Protein AF-A0A836BX72-F1 (afdb_monomer_lite)

Secondary structure (DSSP, 8-state):
-----------------------------------S--TT--SHHHHHHHHHHHHHHHHHHHSPPTT---HHHHHHHHHHHTTTEEEEEEEEEETTEEEESHHHHHHHHTTTT-TTTTTS-EEEEEEEEEEEEEETTEEEEEEEEEEEE-SSS-EEEEEEEEEEEEE-TTT--EEEEEEEEETHHHHHHHHHSSSS-S-HHHHHHHHHHHHHHIIIIIGGGT----SSHHHHHHHHHHS-SSBTTBTTSSSHHHHHHHHHHHTT-HHHHHHHHSTTGGGTSS---GGGGT-SSGGGTTT-PPPPPPPPP--

Radius of gyration: 25.53 Å; chains: 1; bounding box: 108×50×70 Å

Structure (mmCIF, N/CA/C/O backbone):
data_AF-A0A836BX72-F1
#
_entry.id   AF-A0A836BX72-F1
#
loop_
_atom_site.group_PDB
_atom_site.id
_atom_site.type_symbol
_atom_site.label_atom_id
_atom_site.label_alt_id
_atom_site.label_comp_id
_atom_site.label_asym_id
_atom_site.label_entity_id
_atom_site.label_seq_id
_atom_site.pdbx_PDB_ins_code
_atom_site.Cartn_x
_atom_site.Cartn_y
_atom_site.Cartn_z
_atom_site.occupancy
_atom_site.B_iso_or_equiv
_atom_site.auth_seq_id
_atom_site.auth_comp_id
_atom_site.auth_asym_id
_atom_site.auth_atom_id
_atom_site.pdbx_PDB_model_num
ATOM 1 N N . MET A 1 1 ? 83.143 -31.675 19.082 1.00 44.59 1 MET A N 1
ATOM 2 C CA . MET A 1 1 ? 81.943 -32.510 18.864 1.00 44.59 1 MET A CA 1
ATOM 3 C C . MET A 1 1 ? 80.727 -31.685 19.253 1.00 44.59 1 MET A C 1
ATOM 5 O O . MET A 1 1 ? 80.611 -31.315 20.411 1.00 44.59 1 MET A O 1
ATOM 9 N N . ALA A 1 2 ? 79.908 -31.297 18.274 1.00 40.59 2 ALA A N 1
ATOM 10 C CA . ALA A 1 2 ? 78.629 -30.613 18.492 1.00 40.59 2 ALA A CA 1
ATOM 11 C C . ALA A 1 2 ? 77.562 -31.616 18.982 1.00 40.59 2 ALA A C 1
ATOM 13 O O . ALA A 1 2 ? 77.696 -32.806 18.683 1.00 40.59 2 ALA A O 1
ATOM 14 N N . PRO A 1 3 ? 76.495 -31.155 19.666 1.00 48.41 3 PRO A N 1
ATOM 15 C CA . PRO A 1 3 ? 75.267 -30.885 18.911 1.00 48.41 3 PRO A CA 1
ATOM 16 C C . PRO A 1 3 ? 74.410 -29.684 19.378 1.00 48.41 3 PRO A C 1
ATOM 18 O O . PRO A 1 3 ? 74.171 -29.461 20.556 1.00 48.41 3 PRO A O 1
ATOM 21 N N . ARG A 1 4 ? 73.899 -28.982 18.355 1.00 36.69 4 ARG A N 1
ATOM 22 C CA . ARG A 1 4 ? 72.538 -28.439 18.145 1.00 36.69 4 ARG A CA 1
ATOM 23 C C . ARG A 1 4 ? 71.862 -27.638 19.270 1.00 36.69 4 ARG A C 1
ATOM 25 O O . ARG A 1 4 ? 71.066 -28.160 20.040 1.00 36.69 4 ARG A O 1
ATOM 32 N N . ALA A 1 5 ? 72.034 -26.319 19.182 1.00 36.59 5 ALA A N 1
ATOM 33 C CA . ALA A 1 5 ? 71.010 -25.345 19.544 1.00 36.59 5 ALA A CA 1
ATOM 34 C C . ALA A 1 5 ? 69.928 -25.296 18.445 1.00 36.59 5 ALA A C 1
ATOM 36 O O . ALA A 1 5 ? 70.252 -25.177 17.262 1.00 36.59 5 ALA A O 1
ATOM 37 N N . SER A 1 6 ? 68.652 -25.377 18.826 1.00 45.53 6 SER A N 1
ATOM 38 C CA . S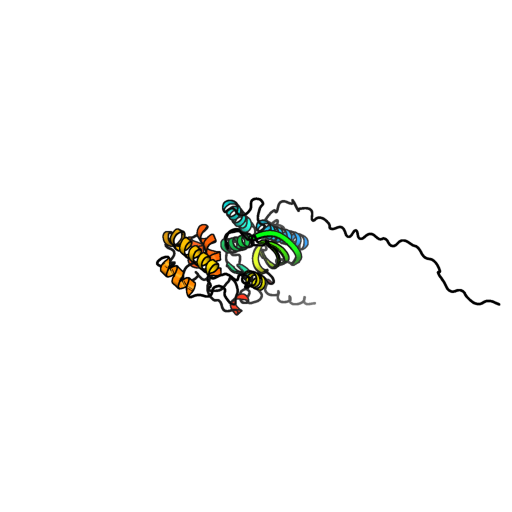ER A 1 6 ? 67.513 -25.056 17.962 1.00 45.53 6 SER A CA 1
ATOM 39 C C . SER A 1 6 ? 66.729 -23.906 18.584 1.00 45.53 6 SER A C 1
ATOM 41 O O . SER A 1 6 ? 65.888 -24.114 19.457 1.00 45.53 6 SER A O 1
ATOM 43 N N . SER A 1 7 ? 66.995 -22.685 18.139 1.00 41.66 7 SER A N 1
ATOM 44 C CA . SER A 1 7 ? 66.117 -21.551 18.405 1.00 41.66 7 SER A CA 1
ATOM 45 C C . SER A 1 7 ? 66.296 -20.471 17.340 1.00 41.66 7 SER A C 1
ATOM 47 O O . SER A 1 7 ? 67.402 -20.052 17.018 1.00 41.66 7 SER A O 1
ATOM 49 N N . ALA A 1 8 ? 65.148 -20.039 16.816 1.00 38.81 8 ALA A N 1
ATOM 50 C CA . ALA A 1 8 ? 64.907 -18.758 16.164 1.00 38.81 8 ALA A CA 1
ATOM 51 C C . ALA A 1 8 ? 65.664 -18.468 14.853 1.00 38.81 8 ALA A C 1
ATOM 53 O O . ALA A 1 8 ? 66.598 -17.670 14.801 1.00 38.81 8 ALA A O 1
ATOM 54 N N . CYS A 1 9 ? 65.148 -19.009 13.744 1.00 33.28 9 CYS A N 1
ATOM 55 C CA . CYS A 1 9 ? 65.355 -18.404 12.432 1.00 33.28 9 CYS A CA 1
ATOM 56 C C . CYS A 1 9 ? 64.208 -17.426 12.131 1.00 33.28 9 CYS A C 1
ATOM 58 O O . CYS A 1 9 ? 63.060 -17.818 11.945 1.00 33.28 9 CYS A O 1
ATOM 60 N N . TRP A 1 10 ? 64.568 -16.146 12.173 1.00 30.53 10 TRP A N 1
ATOM 61 C CA . TRP A 1 10 ? 64.107 -15.027 11.354 1.00 30.53 10 TRP A CA 1
ATOM 62 C C . TRP A 1 10 ? 62.871 -15.226 10.459 1.00 30.53 10 TRP A C 1
ATOM 64 O O . TRP A 1 10 ? 62.908 -16.001 9.506 1.00 30.53 10 TRP A O 1
ATOM 74 N N . ARG A 1 11 ? 61.873 -14.350 10.647 1.00 34.75 11 ARG A N 1
ATOM 75 C CA . ARG A 1 11 ? 61.355 -13.436 9.603 1.00 34.75 11 ARG A CA 1
ATOM 76 C C . ARG A 1 11 ? 60.339 -12.464 10.216 1.00 34.75 11 ARG A C 1
ATOM 78 O O . ARG A 1 11 ? 59.138 -12.700 10.224 1.00 34.75 11 ARG A O 1
ATOM 85 N N . LEU A 1 12 ? 60.861 -11.337 10.707 1.00 39.72 12 LEU A N 1
ATOM 86 C CA . LEU A 1 12 ? 60.147 -10.064 10.665 1.00 39.72 12 LEU A CA 1
ATOM 87 C C . LEU A 1 12 ? 59.974 -9.697 9.188 1.00 39.72 12 LEU A C 1
ATOM 89 O O . LEU A 1 12 ? 60.954 -9.349 8.539 1.00 39.72 12 LEU A O 1
ATOM 93 N N . PHE A 1 13 ? 58.757 -9.773 8.663 1.00 35.94 13 PHE A N 1
ATOM 94 C CA . PHE A 1 13 ? 58.349 -9.010 7.486 1.00 35.94 13 PHE A CA 1
ATOM 95 C C . PHE A 1 13 ? 56.842 -8.752 7.578 1.00 35.94 13 PHE A C 1
ATOM 97 O O . PHE A 1 13 ? 56.029 -9.645 7.376 1.00 35.94 13 PHE A O 1
ATOM 104 N N . LEU A 1 14 ? 56.520 -7.519 7.976 1.00 39.44 14 LEU A N 1
ATOM 105 C CA . LEU A 1 14 ? 55.386 -6.711 7.521 1.00 39.44 14 LEU A CA 1
ATOM 106 C C . LEU A 1 14 ? 54.197 -7.475 6.912 1.00 39.44 14 LEU A C 1
ATOM 108 O O . LEU A 1 14 ? 54.145 -7.710 5.709 1.00 39.44 14 LEU A O 1
ATOM 112 N N . LEU A 1 15 ? 53.177 -7.727 7.731 1.00 32.78 15 LEU A N 1
ATOM 113 C CA . LEU A 1 15 ? 51.800 -7.894 7.259 1.00 32.78 15 LEU A CA 1
ATOM 114 C C . LEU A 1 15 ? 50.834 -7.171 8.204 1.00 32.78 15 LEU A C 1
ATOM 116 O O . LEU A 1 15 ? 49.877 -7.722 8.728 1.00 32.78 15 LEU A O 1
ATOM 120 N N . ALA A 1 16 ? 51.100 -5.879 8.393 1.00 34.22 16 ALA A N 1
ATOM 121 C CA . ALA A 1 16 ? 50.062 -4.904 8.690 1.00 34.22 16 ALA A CA 1
ATOM 122 C C . ALA A 1 16 ? 49.493 -4.411 7.349 1.00 34.22 16 ALA A C 1
ATOM 124 O O . ALA A 1 16 ? 49.727 -3.278 6.938 1.00 34.22 16 ALA A O 1
ATOM 125 N N . VAL A 1 17 ? 48.782 -5.285 6.627 1.00 35.91 17 VAL A N 1
ATOM 126 C CA . VAL A 1 17 ? 47.852 -4.814 5.596 1.00 35.91 17 VAL A CA 1
ATOM 127 C C . VAL A 1 17 ? 46.603 -4.401 6.348 1.00 35.91 17 VAL A C 1
ATOM 129 O O . VAL A 1 17 ? 45.754 -5.206 6.723 1.00 35.91 17 VAL A O 1
ATOM 132 N N . VAL A 1 18 ? 46.603 -3.113 6.655 1.00 38.19 18 VAL A N 1
ATOM 133 C CA . VAL A 1 18 ? 45.496 -2.345 7.188 1.00 38.19 18 VAL A CA 1
ATOM 134 C C . VAL A 1 18 ? 44.209 -2.745 6.465 1.00 38.19 18 VAL A C 1
ATOM 136 O O . VAL A 1 18 ? 44.085 -2.607 5.248 1.00 38.19 18 VAL A O 1
ATOM 139 N N . LEU A 1 19 ? 43.253 -3.220 7.262 1.00 32.69 19 LEU A N 1
ATOM 140 C CA . LEU A 1 19 ? 41.823 -3.222 6.988 1.00 32.69 19 LEU A CA 1
ATOM 141 C C . LEU A 1 19 ? 41.380 -1.803 6.595 1.00 32.69 19 LEU A C 1
ATOM 143 O O . LEU A 1 19 ? 40.926 -1.020 7.420 1.00 32.69 19 LEU A O 1
ATOM 147 N N . LEU A 1 20 ? 41.525 -1.470 5.318 1.00 33.09 20 LEU A N 1
ATOM 148 C CA . LEU A 1 20 ? 40.819 -0.381 4.650 1.00 33.09 20 LEU A CA 1
ATOM 149 C C . LEU A 1 20 ? 39.898 -1.012 3.604 1.00 33.09 20 LEU A C 1
ATOM 151 O O . LEU A 1 20 ? 39.969 -0.726 2.412 1.00 33.09 20 LEU A O 1
ATOM 155 N N . ALA A 1 21 ? 39.008 -1.893 4.066 1.00 34.94 21 ALA A N 1
ATOM 156 C CA . ALA A 1 21 ? 37.744 -2.083 3.376 1.00 34.94 21 ALA A CA 1
ATOM 157 C C . ALA A 1 21 ? 36.967 -0.783 3.591 1.00 34.94 21 ALA A C 1
ATOM 159 O O . ALA A 1 21 ? 36.354 -0.568 4.636 1.00 34.94 21 ALA A O 1
ATOM 160 N N . GLY A 1 22 ? 37.110 0.134 2.635 1.00 32.31 22 GLY A N 1
ATOM 161 C CA . GLY A 1 22 ? 36.359 1.371 2.613 1.00 32.31 22 GLY A CA 1
ATOM 162 C C . GLY A 1 22 ? 34.879 1.042 2.736 1.00 32.31 22 GLY A C 1
ATOM 163 O O . GLY A 1 22 ? 34.291 0.448 1.834 1.00 32.31 22 GLY A O 1
ATOM 164 N N . ALA A 1 23 ? 34.273 1.463 3.843 1.00 34.94 23 ALA A N 1
ATOM 165 C CA . ALA A 1 23 ? 32.874 1.827 3.832 1.00 34.94 23 ALA A CA 1
ATOM 166 C C . ALA A 1 23 ? 32.760 2.939 2.786 1.00 34.94 23 ALA A C 1
ATOM 168 O O . ALA A 1 23 ? 33.042 4.106 3.061 1.00 34.94 23 ALA A O 1
ATOM 169 N N . ALA A 1 24 ? 32.457 2.559 1.545 1.00 34.75 24 ALA A N 1
ATOM 170 C CA . ALA A 1 24 ? 32.029 3.504 0.543 1.00 34.75 24 ALA A CA 1
ATOM 171 C C . ALA A 1 24 ? 30.767 4.139 1.119 1.00 34.75 24 ALA A C 1
ATOM 173 O O . ALA A 1 24 ? 29.704 3.521 1.141 1.00 34.75 24 ALA A O 1
ATOM 174 N N . ALA A 1 25 ? 30.913 5.345 1.668 1.00 35.50 25 ALA A N 1
ATOM 175 C CA . ALA A 1 25 ? 29.785 6.188 1.992 1.00 35.50 25 ALA A CA 1
ATOM 176 C C . ALA A 1 25 ? 28.941 6.246 0.720 1.00 35.50 25 ALA A C 1
ATOM 178 O O . ALA A 1 25 ? 29.410 6.749 -0.306 1.00 35.50 25 ALA A O 1
ATOM 179 N N . ALA A 1 26 ? 27.753 5.641 0.763 1.00 35.84 26 ALA A N 1
ATOM 180 C CA . ALA A 1 26 ? 26.806 5.693 -0.331 1.00 35.84 26 ALA A CA 1
ATOM 181 C C . ALA A 1 26 ? 26.604 7.175 -0.651 1.00 35.84 26 ALA A C 1
ATOM 183 O O . ALA A 1 26 ? 26.020 7.918 0.142 1.00 35.84 26 ALA A O 1
ATOM 184 N N . LYS A 1 27 ? 27.178 7.643 -1.768 1.00 33.50 27 LYS A N 1
ATOM 185 C CA . LYS A 1 27 ? 26.906 8.989 -2.262 1.00 33.50 27 LYS A CA 1
ATOM 186 C C . LYS A 1 27 ? 25.392 9.063 -2.392 1.00 33.50 27 LYS A C 1
ATOM 188 O O . LYS A 1 27 ? 24.821 8.234 -3.097 1.00 33.50 27 LYS A O 1
ATOM 193 N N . LYS A 1 28 ? 24.761 10.013 -1.690 1.00 42.00 28 LYS A N 1
ATOM 194 C CA . LYS A 1 28 ? 23.347 10.335 -1.904 1.00 42.00 28 LYS A CA 1
ATOM 195 C C . LYS A 1 28 ? 23.181 10.536 -3.404 1.00 42.00 28 LYS A C 1
ATOM 197 O O . LYS A 1 28 ? 23.770 11.460 -3.963 1.00 42.00 28 LYS A O 1
ATOM 202 N N . ASP A 1 29 ? 22.480 9.615 -4.047 1.00 43.59 29 ASP A N 1
ATOM 203 C CA . ASP A 1 29 ? 22.202 9.698 -5.467 1.00 43.59 29 ASP A CA 1
ATOM 204 C C . ASP A 1 29 ? 21.248 10.876 -5.666 1.00 43.59 29 ASP A C 1
ATOM 206 O O . ASP A 1 29 ? 20.082 10.822 -5.287 1.00 43.59 29 ASP A O 1
ATOM 210 N N . THR A 1 30 ? 21.786 11.991 -6.152 1.00 40.22 30 THR A N 1
ATOM 211 C CA . THR A 1 30 ? 21.041 13.228 -6.406 1.00 40.22 30 THR A CA 1
ATOM 212 C C . THR A 1 30 ? 20.472 13.272 -7.820 1.00 40.22 30 THR A C 1
ATOM 214 O O . THR A 1 30 ? 19.994 14.323 -8.252 1.00 40.22 30 THR A O 1
ATOM 217 N N . ARG A 1 31 ? 20.534 12.163 -8.575 1.00 47.25 31 ARG A N 1
ATOM 218 C CA . ARG A 1 31 ? 19.957 12.116 -9.918 1.00 47.25 31 ARG A CA 1
ATOM 219 C C . ARG A 1 31 ? 18.447 12.366 -9.827 1.00 47.25 31 ARG A C 1
ATOM 221 O O . ARG A 1 31 ? 17.775 11.718 -9.025 1.00 47.25 31 ARG A O 1
ATOM 228 N N . PRO A 1 32 ? 17.899 13.292 -10.633 1.00 45.22 32 PRO A N 1
ATOM 229 C CA . PRO A 1 32 ? 16.462 13.485 -10.695 1.00 45.22 32 PRO A CA 1
ATOM 230 C C . PRO A 1 32 ? 15.819 12.168 -11.126 1.00 45.22 32 PRO A C 1
ATOM 232 O O . PRO A 1 32 ? 16.151 11.621 -12.179 1.00 45.22 32 PRO A O 1
ATOM 235 N N . ILE A 1 33 ? 14.924 11.654 -10.285 1.00 52.31 33 ILE A N 1
ATOM 236 C CA . ILE A 1 33 ? 14.091 10.495 -10.593 1.00 52.31 33 ILE A CA 1
ATOM 237 C C . ILE A 1 33 ? 13.173 10.936 -11.731 1.00 52.31 33 ILE A C 1
ATOM 239 O O . ILE A 1 33 ? 12.184 11.629 -11.504 1.00 52.31 33 ILE A O 1
ATOM 243 N N . ASN A 1 34 ? 13.553 10.619 -12.966 1.00 53.06 34 ASN A N 1
ATOM 244 C CA . ASN A 1 34 ? 12.706 10.844 -14.125 1.00 53.06 34 ASN A CA 1
ATOM 245 C C . ASN A 1 34 ? 11.755 9.641 -14.218 1.00 53.06 34 ASN A C 1
ATOM 247 O O . ASN A 1 34 ? 12.234 8.532 -14.462 1.00 53.06 34 ASN A O 1
ATOM 251 N N . PRO A 1 35 ? 10.448 9.817 -13.959 1.00 55.91 35 PRO A N 1
ATOM 252 C CA . PRO A 1 35 ? 9.550 8.709 -13.638 1.00 55.91 35 PRO A CA 1
ATOM 253 C C . PRO A 1 35 ? 9.244 7.787 -14.821 1.00 55.91 35 PRO A C 1
ATOM 255 O O . PRO A 1 35 ? 8.692 6.708 -14.627 1.00 55.91 35 PRO A O 1
ATOM 258 N N . LEU A 1 36 ? 9.584 8.191 -16.046 1.00 64.50 36 LEU A N 1
ATOM 259 C CA . LEU A 1 36 ? 9.128 7.507 -17.244 1.00 64.50 36 LEU A CA 1
ATOM 260 C C . LEU A 1 36 ? 10.297 7.189 -18.163 1.00 64.50 36 LEU A C 1
ATOM 262 O O . LEU A 1 36 ? 10.980 8.071 -18.691 1.00 64.50 36 LEU A O 1
ATOM 266 N N . CYS A 1 37 ? 10.495 5.894 -18.373 1.00 76.88 37 CYS A N 1
ATOM 267 C CA . CYS A 1 37 ? 11.415 5.401 -19.373 1.00 76.88 37 CYS A CA 1
ATOM 268 C C . CYS A 1 37 ? 11.054 5.960 -20.752 1.00 76.88 37 CYS A C 1
ATOM 270 O O . CYS A 1 37 ? 9.868 6.100 -21.076 1.00 76.88 37 CYS A O 1
ATOM 272 N N . PRO A 1 38 ? 12.046 6.257 -21.607 1.00 81.81 38 PRO A N 1
ATOM 273 C CA . PRO A 1 38 ? 11.758 6.656 -22.973 1.00 81.81 38 PRO A CA 1
ATOM 274 C C . PRO A 1 38 ? 10.911 5.580 -23.657 1.00 81.81 38 PRO A C 1
ATOM 276 O O . PRO A 1 38 ? 11.293 4.417 -23.648 1.00 81.81 38 PRO A O 1
ATOM 279 N N . LYS A 1 39 ? 9.817 5.956 -24.331 1.00 80.31 39 LYS A N 1
ATOM 280 C CA . LYS A 1 39 ? 8.988 5.010 -25.117 1.00 80.31 39 LYS A CA 1
ATOM 281 C C . LYS A 1 39 ? 9.771 4.282 -26.225 1.00 80.31 39 LYS A C 1
ATOM 283 O O . LYS A 1 39 ? 9.297 3.322 -26.824 1.00 80.31 39 LYS A O 1
ATOM 288 N N . SER A 1 40 ? 10.963 4.778 -26.556 1.00 84.50 40 SER A N 1
ATOM 289 C CA . SER A 1 40 ? 11.907 4.163 -27.491 1.00 84.50 40 SER A CA 1
ATOM 290 C C . SER A 1 40 ? 12.756 3.046 -26.866 1.00 84.50 40 SER A C 1
ATOM 292 O O . SER A 1 40 ? 13.520 2.398 -27.582 1.00 84.50 40 SER A O 1
ATOM 294 N N . CYS A 1 41 ? 12.651 2.810 -25.557 1.00 86.25 41 CYS A N 1
ATOM 295 C CA . CYS A 1 41 ? 13.461 1.851 -24.820 1.00 86.25 41 CYS A CA 1
ATOM 296 C C . CYS A 1 41 ? 13.040 0.410 -25.136 1.00 86.25 41 CYS A C 1
ATOM 298 O O . CYS A 1 41 ? 12.021 -0.075 -24.660 1.00 86.25 41 CYS A O 1
ATOM 300 N N . LYS A 1 42 ? 13.822 -0.278 -25.976 1.00 87.06 42 LYS A N 1
ATOM 301 C CA . LYS A 1 42 ? 13.511 -1.652 -26.422 1.00 87.06 42 LYS A CA 1
ATOM 302 C C . LYS A 1 42 ? 14.632 -2.664 -26.212 1.00 87.06 42 LYS A C 1
ATOM 304 O O . LYS A 1 42 ? 14.381 -3.860 -26.281 1.00 87.06 42 LYS A O 1
ATOM 309 N N . SER A 1 43 ? 15.870 -2.213 -26.012 1.00 92.25 43 SER A N 1
ATOM 310 C CA . SER A 1 43 ? 16.995 -3.118 -25.765 1.00 92.25 43 SER A CA 1
ATOM 311 C C . SER A 1 43 ? 17.026 -3.555 -24.304 1.00 92.25 43 SER A C 1
ATOM 313 O O . SER A 1 43 ? 16.691 -2.767 -23.423 1.00 92.25 43 SER A O 1
ATOM 315 N N . GLU A 1 44 ? 17.509 -4.769 -24.034 1.00 92.19 44 GLU A N 1
ATOM 316 C CA . GLU A 1 44 ? 17.647 -5.295 -22.665 1.00 92.19 44 GLU A CA 1
ATOM 317 C C . GLU A 1 44 ? 18.455 -4.358 -21.757 1.00 92.19 44 GLU A C 1
ATOM 319 O O . GLU A 1 44 ? 18.049 -4.082 -20.636 1.00 92.19 44 GLU A O 1
ATOM 324 N N . ALA A 1 45 ? 19.555 -3.778 -22.250 1.00 93.31 45 ALA A N 1
ATOM 325 C CA . ALA A 1 45 ? 20.351 -2.827 -21.471 1.00 93.31 45 ALA A CA 1
ATOM 326 C C . ALA A 1 45 ? 19.577 -1.541 -21.126 1.00 93.31 45 ALA A C 1
ATOM 328 O O . ALA A 1 45 ? 19.730 -0.992 -20.033 1.00 93.31 45 ALA A O 1
ATOM 329 N N . CYS A 1 46 ? 18.738 -1.058 -22.049 1.00 92.75 46 CYS A N 1
ATOM 330 C CA . CYS A 1 46 ? 17.887 0.096 -21.791 1.00 92.75 46 CYS A CA 1
ATOM 331 C C . CYS A 1 46 ? 16.790 -0.255 -20.780 1.00 92.75 46 CYS A C 1
ATOM 333 O O . CYS A 1 46 ? 16.622 0.470 -19.800 1.00 92.75 46 CYS A O 1
ATOM 335 N N . LEU A 1 47 ? 16.089 -1.375 -20.992 1.00 92.56 47 LEU A N 1
ATOM 336 C CA . LEU A 1 47 ? 15.013 -1.860 -20.125 1.00 92.56 47 LEU A CA 1
ATOM 337 C C . LEU A 1 47 ? 15.522 -2.136 -18.709 1.00 92.56 47 LEU A C 1
ATOM 339 O O . LEU A 1 47 ? 14.874 -1.744 -17.748 1.00 92.56 47 LEU A O 1
ATOM 343 N N . PHE A 1 48 ? 16.723 -2.699 -18.571 1.00 94.69 48 PHE A N 1
ATOM 344 C CA . PHE A 1 48 ? 17.374 -2.904 -17.280 1.00 94.69 48 PHE A CA 1
ATOM 345 C C . PHE A 1 48 ? 17.513 -1.600 -16.500 1.00 94.69 48 PHE A C 1
ATOM 347 O O . PHE A 1 48 ? 17.055 -1.500 -15.362 1.00 94.69 48 PHE A O 1
ATOM 354 N N . LYS A 1 49 ? 18.107 -0.574 -17.121 1.00 93.62 49 LYS A N 1
ATOM 355 C CA . LYS A 1 49 ? 18.285 0.728 -16.473 1.00 93.62 49 LYS A CA 1
ATOM 356 C C . LYS A 1 49 ? 16.935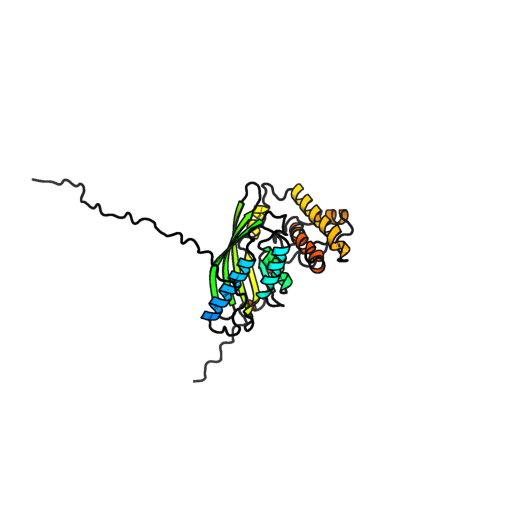 1.382 -16.165 1.00 93.62 49 LYS A C 1
ATOM 358 O O . LYS A 1 49 ? 16.746 1.907 -15.076 1.00 93.62 49 LYS A O 1
ATOM 363 N N . CYS A 1 50 ? 16.019 1.326 -17.124 1.00 92.44 50 CYS A N 1
ATOM 364 C CA . CYS A 1 50 ? 14.658 1.835 -17.017 1.00 92.44 50 CYS A CA 1
ATOM 365 C C . CYS A 1 50 ? 13.925 1.246 -15.803 1.00 92.44 50 CYS A C 1
ATOM 367 O O . CYS A 1 50 ? 13.525 1.980 -14.906 1.00 92.44 50 CYS A O 1
ATOM 369 N N . HIS A 1 51 ? 13.809 -0.079 -15.737 1.00 94.25 51 HIS A N 1
ATOM 370 C CA . HIS A 1 51 ? 13.091 -0.764 -14.669 1.00 94.25 51 HIS A CA 1
ATOM 371 C C . HIS A 1 51 ? 13.764 -0.556 -13.306 1.00 94.25 51 HIS A C 1
ATOM 373 O O . HIS A 1 51 ? 13.064 -0.387 -12.308 1.00 94.25 51 HIS A O 1
ATOM 379 N N . PHE A 1 52 ? 15.103 -0.511 -13.254 1.00 94.88 52 PHE A N 1
ATOM 380 C CA . PHE A 1 52 ? 15.829 -0.178 -12.028 1.00 94.88 52 PHE A CA 1
ATOM 381 C C . PHE A 1 52 ? 15.470 1.227 -11.533 1.00 94.88 52 PHE A C 1
ATOM 383 O O . PHE A 1 52 ? 15.070 1.386 -10.382 1.00 94.88 52 PHE A O 1
ATOM 390 N N . ASP A 1 53 ? 15.566 2.237 -12.403 1.00 92.56 53 ASP A N 1
ATOM 391 C CA . ASP A 1 53 ? 15.275 3.628 -12.048 1.00 92.56 53 ASP A CA 1
ATOM 392 C C . ASP A 1 53 ? 13.804 3.807 -11.636 1.00 92.56 53 ASP A C 1
ATOM 394 O O . ASP A 1 53 ? 13.517 4.522 -10.675 1.00 92.56 53 ASP A O 1
ATOM 398 N N . THR A 1 54 ? 12.875 3.120 -12.310 1.00 91.94 54 THR A N 1
ATOM 399 C CA . THR A 1 54 ? 11.450 3.103 -11.957 1.00 91.94 54 THR A CA 1
ATOM 400 C C . THR A 1 54 ? 11.221 2.550 -10.551 1.00 91.94 54 THR A C 1
ATOM 402 O O . THR A 1 54 ? 10.578 3.214 -9.738 1.00 91.94 54 THR A O 1
ATOM 405 N N . LEU A 1 55 ? 11.757 1.367 -10.226 1.00 92.75 55 LEU A N 1
ATOM 406 C CA . LEU A 1 55 ? 11.574 0.772 -8.896 1.00 92.75 55 LEU A CA 1
ATOM 407 C C . LEU A 1 55 ? 12.299 1.568 -7.807 1.00 92.75 55 LEU A C 1
ATOM 409 O O . LEU A 1 55 ? 11.751 1.778 -6.725 1.00 92.75 55 LEU A O 1
ATOM 413 N N . GLN A 1 56 ? 13.499 2.072 -8.097 1.00 92.06 56 GLN A N 1
ATOM 414 C CA . GLN A 1 56 ? 14.238 2.932 -7.177 1.00 92.06 56 GLN A CA 1
ATOM 415 C C . GLN A 1 56 ? 13.473 4.233 -6.900 1.00 92.06 56 GLN A C 1
ATOM 417 O O . GLN A 1 56 ? 13.434 4.688 -5.756 1.00 92.06 56 GLN A O 1
ATOM 422 N N . GLY A 1 57 ? 12.845 4.806 -7.930 1.00 88.81 57 GLY A N 1
ATOM 423 C CA . GLY A 1 57 ? 11.993 5.983 -7.834 1.00 88.81 57 GLY A CA 1
ATOM 424 C C . GLY A 1 57 ? 10.749 5.745 -6.986 1.00 88.81 57 GLY A C 1
ATOM 425 O O . GLY A 1 57 ? 10.487 6.520 -6.068 1.00 88.81 57 GLY A O 1
ATOM 426 N N . LEU A 1 58 ? 10.040 4.640 -7.234 1.00 89.06 58 LEU A N 1
ATOM 427 C CA . LEU A 1 58 ? 8.882 4.206 -6.448 1.00 89.06 58 LEU A CA 1
ATOM 428 C C . LEU A 1 58 ? 9.238 4.084 -4.954 1.00 89.06 58 LEU A C 1
ATOM 430 O O . LEU A 1 58 ? 8.593 4.688 -4.095 1.00 89.06 58 LEU A O 1
ATOM 434 N N . LEU A 1 59 ? 10.321 3.365 -4.640 1.00 87.56 59 LEU A N 1
ATOM 435 C CA . LEU A 1 59 ? 10.799 3.177 -3.268 1.00 87.56 59 LEU A CA 1
ATOM 436 C C . LEU A 1 59 ? 11.261 4.493 -2.624 1.00 87.56 59 LEU A C 1
ATOM 438 O O . LEU A 1 59 ? 11.017 4.726 -1.441 1.00 87.56 59 LEU A O 1
ATOM 442 N N . HIS A 1 60 ? 11.892 5.384 -3.391 1.00 85.62 60 HIS A N 1
ATOM 443 C CA . HIS A 1 60 ? 12.332 6.685 -2.889 1.00 85.62 60 HIS A CA 1
ATOM 444 C C . HIS A 1 60 ? 11.166 7.635 -2.601 1.00 85.62 60 HIS A C 1
ATOM 446 O O . HIS A 1 60 ? 11.197 8.345 -1.600 1.00 85.62 60 HIS A O 1
ATOM 452 N N . LEU A 1 61 ? 10.132 7.650 -3.449 1.00 83.44 61 LEU A N 1
ATOM 453 C CA . LEU A 1 61 ? 8.901 8.403 -3.182 1.00 83.44 61 LEU A CA 1
ATOM 454 C C . LEU A 1 61 ? 8.174 7.904 -1.945 1.00 83.44 61 LEU A C 1
ATOM 456 O O . LEU A 1 61 ? 7.415 8.663 -1.343 1.00 83.44 61 LEU A O 1
ATOM 460 N N . SER A 1 62 ? 8.428 6.652 -1.585 1.00 79.19 62 SER A N 1
ATOM 461 C CA . SER A 1 62 ? 7.927 6.102 -0.354 1.00 79.19 62 SER A CA 1
ATOM 462 C C . SER A 1 62 ? 8.682 6.762 0.824 1.00 79.19 62 SER A C 1
ATOM 464 O O . SER A 1 62 ? 8.051 7.333 1.690 1.00 79.19 62 SER A O 1
ATOM 466 N N . VAL A 1 63 ? 10.017 6.832 0.876 1.00 82.12 63 VAL A N 1
ATOM 467 C CA . VAL A 1 63 ? 10.772 7.372 2.048 1.00 82.12 63 VAL A CA 1
ATOM 468 C C . VAL A 1 63 ? 10.185 8.654 2.692 1.00 82.12 63 VAL A C 1
ATOM 470 O O . VAL A 1 63 ? 9.919 9.655 2.022 1.00 82.12 63 VAL A O 1
ATOM 473 N N . THR A 1 64 ? 10.044 8.640 4.026 1.00 77.31 64 THR A N 1
ATOM 474 C CA . THR A 1 64 ? 9.545 9.773 4.821 1.00 77.31 64 THR A CA 1
ATOM 475 C C . THR A 1 64 ? 10.433 11.015 4.617 1.00 77.31 64 THR A C 1
ATOM 477 O O . THR A 1 64 ? 11.635 10.954 4.897 1.00 77.31 64 THR A O 1
ATOM 480 N N . PRO A 1 65 ? 9.877 12.162 4.184 1.00 72.94 65 PRO A N 1
ATOM 481 C CA . PRO A 1 65 ? 10.628 13.394 3.987 1.00 72.94 65 PRO A CA 1
ATOM 482 C C . PRO A 1 65 ? 11.126 14.006 5.302 1.00 72.94 65 PRO A C 1
ATOM 484 O O . PRO A 1 65 ? 10.625 13.747 6.400 1.00 72.94 65 PRO A O 1
ATOM 487 N N . GLU A 1 66 ? 12.119 14.881 5.169 1.00 67.44 66 GLU A N 1
ATOM 488 C CA . GLU A 1 66 ? 12.592 15.743 6.248 1.00 67.44 66 GLU A CA 1
ATOM 489 C C . GLU A 1 66 ? 11.469 16.703 6.687 1.00 67.44 66 GLU A C 1
ATOM 491 O O . GLU A 1 66 ? 10.754 17.250 5.851 1.00 67.44 66 GLU A O 1
ATOM 496 N N . GLY A 1 67 ? 11.256 16.855 7.998 1.00 63.91 67 GLY A N 1
ATOM 497 C CA . GLY A 1 67 ? 10.061 17.515 8.556 1.00 63.91 67 GLY A CA 1
ATOM 498 C C . GLY A 1 67 ? 8.909 16.557 8.886 1.00 63.91 67 GLY A C 1
ATOM 499 O O . GLY A 1 67 ? 7.994 16.928 9.618 1.00 63.91 67 GLY A O 1
ATOM 500 N N . GLY A 1 68 ? 9.007 15.298 8.451 1.00 64.56 68 GLY A N 1
ATOM 501 C CA . GLY A 1 68 ? 8.116 14.225 8.863 1.00 64.56 68 GLY A CA 1
ATOM 502 C C . GLY A 1 68 ? 6.773 14.209 8.125 1.00 64.56 68 GLY A C 1
ATOM 503 O O . GLY A 1 68 ? 6.626 14.798 7.053 1.00 64.56 68 GLY A O 1
ATOM 504 N N . PRO A 1 69 ? 5.786 13.500 8.691 1.00 63.78 69 PRO A N 1
ATOM 505 C CA . PRO A 1 69 ? 4.497 13.319 8.051 1.00 63.78 69 PRO A CA 1
ATOM 506 C C . PRO A 1 69 ? 3.654 14.574 8.027 1.00 63.78 69 PRO A C 1
ATOM 508 O O . PRO A 1 69 ? 3.157 15.006 9.064 1.00 63.78 69 PRO A O 1
ATOM 511 N N . SER A 1 70 ? 3.396 15.102 6.836 1.00 69.88 70 SER A N 1
ATOM 512 C CA . SER A 1 70 ? 2.286 16.027 6.638 1.00 69.88 70 SER A CA 1
ATOM 513 C C . SER A 1 70 ? 1.358 15.504 5.552 1.00 69.88 70 SER A C 1
ATOM 515 O O . SER A 1 70 ? 1.804 14.908 4.568 1.00 69.88 70 SER A O 1
ATOM 517 N N . LEU A 1 71 ? 0.057 15.731 5.738 1.00 70.12 71 LEU A N 1
ATOM 518 C CA . LEU A 1 71 ? -0.959 15.349 4.764 1.00 70.12 71 LEU A CA 1
ATOM 519 C C . LEU A 1 71 ? -0.701 15.970 3.374 1.00 70.12 71 LEU A C 1
ATOM 521 O O . LEU A 1 71 ? -0.767 15.230 2.397 1.00 70.12 71 LEU A O 1
ATOM 525 N N . PRO A 1 72 ? -0.329 17.262 3.239 1.00 76.44 72 PRO A N 1
ATOM 526 C CA . PRO A 1 72 ? -0.014 17.833 1.930 1.00 76.44 72 PRO A CA 1
ATOM 527 C C . PRO A 1 72 ? 1.130 17.113 1.211 1.00 76.44 72 PRO A C 1
ATOM 529 O O . PRO A 1 72 ? 1.000 16.790 0.033 1.00 76.44 72 PRO A O 1
ATOM 532 N N . ILE A 1 73 ? 2.224 16.804 1.921 1.00 74.50 73 ILE A N 1
ATOM 533 C CA . ILE A 1 73 ? 3.357 16.099 1.307 1.00 74.50 73 ILE A CA 1
ATOM 534 C C . ILE A 1 73 ? 2.960 14.664 0.939 1.00 74.50 73 ILE A C 1
ATOM 536 O O . ILE A 1 73 ? 3.353 14.175 -0.116 1.00 74.50 73 ILE A O 1
ATOM 540 N N . PHE A 1 74 ? 2.153 13.994 1.765 1.00 72.44 74 PHE A N 1
ATOM 541 C CA . PHE A 1 74 ? 1.618 12.671 1.443 1.00 72.44 74 PHE A CA 1
ATOM 542 C C . PHE A 1 74 ? 0.808 12.685 0.138 1.00 72.44 74 PHE A C 1
ATOM 544 O O . PHE A 1 74 ? 1.103 11.903 -0.763 1.00 72.44 74 PHE A O 1
ATOM 551 N N . LEU A 1 75 ? -0.147 13.609 -0.003 1.00 76.00 75 LEU A N 1
ATOM 552 C CA . LEU A 1 75 ? -0.971 13.726 -1.211 1.00 76.00 75 LEU A CA 1
ATOM 553 C C . LEU A 1 75 ? -0.129 14.016 -2.457 1.00 76.00 75 LEU A C 1
ATOM 555 O O . LEU A 1 75 ? -0.355 13.429 -3.515 1.00 76.00 75 LEU A O 1
ATOM 559 N N . GLU A 1 76 ? 0.883 14.875 -2.328 1.00 80.25 76 GLU A N 1
ATOM 560 C CA . GLU A 1 76 ? 1.828 15.152 -3.410 1.00 80.25 76 GLU A CA 1
ATOM 561 C C . GLU A 1 76 ? 2.601 13.889 -3.831 1.00 80.25 76 GLU A C 1
ATOM 563 O O . GLU A 1 76 ? 2.808 13.644 -5.022 1.00 80.25 76 GLU A O 1
ATOM 568 N N . ARG A 1 77 ? 3.022 13.060 -2.868 1.00 78.31 77 ARG A N 1
ATOM 569 C CA . ARG A 1 77 ? 3.736 11.804 -3.142 1.00 78.31 77 ARG A CA 1
ATOM 570 C C . ARG A 1 77 ? 2.829 10.755 -3.773 1.00 78.31 77 ARG A C 1
ATOM 572 O O . ARG A 1 77 ? 3.261 10.139 -4.740 1.00 78.31 77 ARG A O 1
ATOM 579 N N . VAL A 1 78 ? 1.594 10.589 -3.293 1.00 75.31 78 VAL A N 1
ATOM 580 C CA . VAL A 1 78 ? 0.592 9.697 -3.911 1.00 75.31 78 VAL A CA 1
ATOM 581 C C . VAL A 1 78 ? 0.366 10.085 -5.371 1.00 75.31 78 VAL A C 1
ATOM 583 O O . VAL A 1 78 ? 0.428 9.230 -6.254 1.00 75.31 78 VAL A O 1
ATOM 586 N N . ALA A 1 79 ? 0.189 11.381 -5.647 1.00 81.81 79 ALA A N 1
ATOM 587 C CA . ALA A 1 79 ? 0.026 11.871 -7.012 1.00 81.81 79 ALA A CA 1
ATOM 588 C C . ALA A 1 79 ? 1.229 11.500 -7.898 1.00 81.81 79 ALA A C 1
ATOM 590 O O . ALA A 1 79 ? 1.043 10.979 -8.996 1.00 81.81 79 ALA A O 1
ATOM 591 N N . LYS A 1 80 ? 2.457 11.685 -7.392 1.00 85.62 80 LYS A N 1
ATOM 592 C CA . LYS A 1 80 ? 3.698 11.312 -8.096 1.00 85.62 80 LYS A CA 1
ATOM 593 C C . LYS A 1 80 ? 3.873 9.801 -8.261 1.00 85.62 80 LYS A C 1
ATOM 595 O O . LYS A 1 80 ? 4.407 9.359 -9.271 1.00 85.62 80 LYS A O 1
ATOM 600 N N . LEU A 1 81 ? 3.429 8.988 -7.302 1.00 84.94 81 LEU A N 1
ATOM 601 C CA . LEU A 1 81 ? 3.449 7.526 -7.424 1.00 84.94 81 LEU A CA 1
ATOM 602 C C . LEU A 1 81 ? 2.571 7.055 -8.589 1.00 84.94 81 LEU A C 1
ATOM 604 O O . LEU A 1 81 ? 2.941 6.118 -9.295 1.00 84.94 81 LEU A O 1
ATOM 608 N N . GLY A 1 82 ? 1.466 7.757 -8.857 1.00 85.56 82 GLY A N 1
ATOM 609 C CA . GLY A 1 82 ? 0.611 7.515 -10.018 1.00 85.56 82 GLY A CA 1
ATOM 610 C C . GLY A 1 82 ? 1.321 7.633 -11.376 1.00 85.56 82 GLY A C 1
ATOM 611 O O . GLY A 1 82 ? 0.853 7.050 -12.357 1.00 85.56 82 GLY A O 1
ATOM 612 N N . ASP A 1 83 ? 2.468 8.315 -11.456 1.00 88.94 83 ASP A N 1
ATOM 613 C CA . ASP A 1 83 ? 3.248 8.400 -12.695 1.00 88.94 83 ASP A CA 1
ATOM 614 C C . ASP A 1 83 ? 3.899 7.059 -13.063 1.00 88.94 83 ASP A C 1
ATOM 616 O O . ASP A 1 83 ? 4.056 6.761 -14.246 1.00 88.94 83 ASP A O 1
ATOM 620 N N . PHE A 1 84 ? 4.203 6.215 -12.073 1.00 91.12 84 PHE A N 1
ATOM 621 C CA . PHE A 1 84 ? 4.841 4.908 -12.268 1.00 91.12 84 PHE A CA 1
ATOM 622 C C . PHE A 1 84 ? 3.840 3.785 -12.545 1.00 91.12 84 PHE A C 1
ATOM 624 O O . PHE A 1 84 ? 4.229 2.712 -13.004 1.00 91.12 84 PHE A O 1
ATOM 631 N N . LEU A 1 85 ? 2.561 4.010 -12.247 1.00 92.69 85 LEU A N 1
ATOM 632 C CA . LEU A 1 85 ? 1.519 2.989 -12.240 1.00 92.69 85 LEU A CA 1
ATOM 633 C C . LEU A 1 85 ? 0.612 3.127 -13.469 1.00 92.69 85 LEU A C 1
ATOM 635 O O . LEU A 1 85 ? 0.225 4.237 -13.858 1.00 92.69 85 LEU A O 1
ATOM 639 N N . ASP A 1 86 ? 0.277 1.993 -14.083 1.00 94.25 86 ASP A N 1
ATOM 640 C CA . ASP A 1 86 ? -0.788 1.912 -15.083 1.00 94.25 86 ASP A CA 1
ATOM 641 C C . ASP A 1 86 ? -2.158 2.151 -14.430 1.00 94.25 86 ASP A C 1
ATOM 643 O O . ASP A 1 86 ? -2.349 1.846 -13.253 1.00 94.25 86 ASP A O 1
ATOM 647 N N . ASP A 1 87 ? -3.129 2.678 -15.181 1.00 92.81 87 ASP A N 1
ATOM 648 C CA . ASP A 1 87 ? -4.469 2.959 -14.650 1.00 92.81 87 ASP A CA 1
ATOM 649 C C . ASP A 1 87 ? -5.151 1.699 -14.096 1.00 92.81 87 ASP A C 1
ATOM 651 O O . ASP A 1 87 ? -5.841 1.784 -13.077 1.00 92.81 87 ASP A O 1
ATOM 655 N N . ASN A 1 88 ? -4.882 0.536 -14.700 1.00 93.12 88 ASN A N 1
ATOM 656 C CA . ASN A 1 88 ? -5.433 -0.766 -14.324 1.00 93.12 88 ASN A CA 1
ATOM 657 C C . ASN A 1 88 ? -4.422 -1.659 -13.587 1.00 93.12 88 ASN A C 1
ATOM 659 O O . ASN A 1 88 ? -4.578 -2.884 -13.576 1.00 93.12 88 ASN A O 1
ATOM 663 N N . VAL A 1 89 ? -3.379 -1.074 -12.986 1.00 93.00 89 VAL A N 1
ATOM 664 C CA . VAL A 1 89 ? -2.363 -1.836 -12.250 1.00 93.00 89 VAL A CA 1
ATOM 665 C C . VAL A 1 89 ? -3.004 -2.777 -11.227 1.00 93.00 89 VAL A C 1
ATOM 667 O O . VAL A 1 89 ? -3.952 -2.415 -10.533 1.00 93.00 89 VAL A O 1
ATOM 670 N N . THR A 1 90 ? -2.477 -3.992 -11.115 1.00 90.56 90 THR A N 1
ATOM 671 C CA . THR A 1 90 ? -2.818 -4.909 -10.023 1.00 90.56 90 THR A CA 1
ATOM 672 C C . THR A 1 90 ? -1.561 -5.244 -9.241 1.00 90.56 90 THR A C 1
ATOM 674 O O . THR A 1 90 ? -0.594 -5.744 -9.811 1.00 90.56 90 THR A O 1
ATOM 677 N N . ALA A 1 91 ? -1.562 -4.978 -7.939 1.00 88.56 91 ALA A N 1
ATOM 678 C CA . ALA A 1 91 ? -0.433 -5.283 -7.074 1.00 88.56 91 ALA A CA 1
ATOM 679 C C . ALA A 1 91 ? -0.877 -6.126 -5.882 1.00 88.56 91 ALA A C 1
ATOM 681 O O . ALA A 1 91 ? -1.730 -5.704 -5.098 1.00 88.56 91 ALA A O 1
ATOM 682 N N . ARG A 1 92 ? -0.259 -7.296 -5.720 1.00 86.19 92 ARG A N 1
ATOM 683 C CA . ARG A 1 92 ? -0.233 -7.995 -4.441 1.00 86.19 92 ARG A CA 1
ATOM 684 C C . ARG A 1 92 ? 0.895 -7.406 -3.610 1.00 86.19 92 ARG A C 1
ATOM 686 O O . ARG A 1 92 ? 2.038 -7.355 -4.052 1.00 86.19 92 ARG A O 1
ATOM 693 N N . ILE A 1 93 ? 0.559 -6.975 -2.409 1.00 83.31 93 ILE A N 1
ATOM 694 C CA . ILE A 1 93 ? 1.476 -6.409 -1.436 1.00 83.31 93 ILE A CA 1
ATOM 695 C C . ILE A 1 93 ? 1.380 -7.292 -0.199 1.00 83.31 93 ILE A C 1
ATOM 697 O O . ILE A 1 93 ? 0.482 -7.111 0.608 1.00 83.31 93 ILE A O 1
ATOM 701 N N . ASP A 1 94 ? 2.241 -8.288 -0.057 1.00 77.75 94 ASP A N 1
ATOM 702 C CA . ASP A 1 94 ? 2.193 -9.248 1.047 1.00 77.75 94 ASP A CA 1
ATOM 703 C C . ASP A 1 94 ? 2.935 -8.705 2.283 1.00 77.75 94 ASP A C 1
ATOM 705 O O . ASP A 1 94 ? 4.050 -8.199 2.135 1.00 77.75 94 ASP A O 1
ATOM 709 N N . PRO A 1 95 ? 2.371 -8.782 3.503 1.00 69.25 95 PRO A N 1
ATOM 710 C CA . PRO A 1 95 ? 1.085 -9.352 3.909 1.00 69.25 95 PRO A CA 1
ATOM 711 C C . PRO A 1 95 ? 0.017 -8.267 4.106 1.00 69.25 95 PRO A C 1
ATOM 713 O O . PRO A 1 95 ? -0.779 -8.350 5.042 1.00 69.25 95 PRO A O 1
ATOM 716 N N . VAL A 1 96 ? -0.056 -7.255 3.243 1.00 73.00 96 VAL A N 1
ATOM 717 C CA . VAL A 1 96 ? -0.984 -6.112 3.360 1.00 73.00 96 VAL A CA 1
ATOM 718 C C . VAL A 1 96 ? -2.243 -6.201 2.491 1.00 73.00 96 VAL A C 1
ATOM 720 O O . VAL A 1 96 ? -3.302 -5.809 2.965 1.00 73.00 96 VAL A O 1
ATOM 723 N N . GLY A 1 97 ? -2.193 -6.730 1.268 1.00 73.75 97 GLY A N 1
ATOM 724 C CA . GLY A 1 97 ? -3.396 -6.881 0.452 1.00 73.75 97 GLY A CA 1
ATOM 725 C C . GLY A 1 97 ? -3.158 -7.212 -0.999 1.00 73.75 97 GLY A C 1
ATOM 726 O O . GLY A 1 97 ? -2.035 -7.416 -1.455 1.00 73.75 97 GLY A O 1
ATOM 727 N N . THR A 1 98 ? -4.261 -7.232 -1.739 1.00 79.81 98 THR A N 1
ATOM 728 C CA . THR A 1 98 ? -4.226 -7.103 -3.193 1.00 79.81 98 THR A CA 1
ATOM 729 C C . THR A 1 98 ? -5.069 -5.935 -3.619 1.00 79.81 98 THR A C 1
ATOM 731 O O . THR A 1 98 ? -6.202 -5.771 -3.166 1.00 79.81 98 THR A O 1
ATOM 734 N N . TYR A 1 99 ? -4.482 -5.129 -4.486 1.00 83.56 99 TYR A N 1
ATOM 735 C CA . TYR A 1 99 ? -4.990 -3.828 -4.850 1.00 83.56 99 TYR A CA 1
ATOM 736 C C . TYR A 1 99 ? -5.081 -3.721 -6.354 1.00 83.56 99 TYR A C 1
ATOM 738 O O . TYR A 1 99 ? -4.205 -4.189 -7.082 1.00 83.56 99 TYR A O 1
ATOM 746 N N . HIS A 1 100 ? -6.152 -3.078 -6.796 1.00 87.75 100 HIS A N 1
ATOM 747 C CA . HIS A 1 100 ? -6.463 -2.887 -8.197 1.00 87.75 100 HIS A CA 1
ATOM 748 C C . HIS A 1 100 ? -6.648 -1.402 -8.464 1.00 87.75 100 HIS A C 1
ATOM 750 O O . HIS A 1 100 ? -7.283 -0.696 -7.684 1.00 87.75 100 HIS A O 1
ATOM 756 N N . GLY A 1 101 ? -6.117 -0.951 -9.590 1.00 89.81 101 GLY A N 1
ATOM 757 C CA . GLY A 1 101 ? -6.187 0.430 -10.018 1.00 89.81 101 GLY A CA 1
ATOM 758 C C . GLY A 1 101 ? -5.090 1.304 -9.419 1.00 89.81 101 GLY A C 1
ATOM 759 O O . GLY A 1 101 ? -4.628 1.125 -8.289 1.00 89.81 101 GLY A O 1
ATOM 760 N N . LYS A 1 102 ? -4.693 2.302 -10.208 1.00 89.62 102 LYS A N 1
ATOM 761 C CA . LYS A 1 102 ? -3.608 3.242 -9.895 1.00 89.62 102 LYS A CA 1
ATOM 762 C C . LYS A 1 102 ? -3.743 3.918 -8.535 1.00 89.62 102 LYS A C 1
ATOM 764 O O . LYS A 1 102 ? -2.754 4.024 -7.819 1.00 89.62 102 LYS A O 1
ATOM 769 N N . VAL A 1 103 ? -4.943 4.391 -8.197 1.00 83.38 103 VAL A N 1
ATOM 770 C CA . VAL A 1 103 ? -5.177 5.136 -6.950 1.00 83.38 103 VAL A CA 1
ATOM 771 C C . VAL A 1 103 ? -4.972 4.221 -5.751 1.00 83.38 103 VAL A C 1
ATOM 773 O O . VAL A 1 103 ? -4.171 4.533 -4.883 1.00 83.38 103 VAL A O 1
ATOM 776 N N . THR A 1 104 ? -5.606 3.049 -5.745 1.00 80.75 104 THR A N 1
ATOM 777 C CA . THR A 1 104 ? -5.513 2.117 -4.620 1.00 80.75 104 THR A CA 1
ATOM 778 C C . THR A 1 104 ? -4.098 1.577 -4.455 1.00 80.75 104 THR A C 1
ATOM 780 O O . THR A 1 104 ? -3.570 1.591 -3.350 1.00 80.75 104 THR A O 1
ATOM 783 N N . VAL A 1 105 ? -3.432 1.158 -5.537 1.00 86.75 105 VAL A N 1
ATOM 784 C CA . VAL A 1 105 ? -2.027 0.724 -5.445 1.00 86.75 105 VAL A CA 1
ATOM 785 C C . VAL A 1 105 ? -1.132 1.876 -4.974 1.00 86.75 105 VAL A C 1
ATOM 787 O O . VAL A 1 105 ? -0.291 1.672 -4.101 1.00 86.75 105 VAL A O 1
ATOM 790 N N . GLY A 1 106 ? -1.331 3.088 -5.498 1.00 85.25 106 GLY A N 1
ATOM 791 C CA . GLY A 1 106 ? -0.583 4.283 -5.106 1.00 85.25 106 GLY A CA 1
ATOM 792 C C . GLY A 1 106 ? -0.747 4.640 -3.629 1.00 85.25 106 GLY A C 1
ATOM 793 O O . GLY A 1 106 ? 0.258 4.877 -2.960 1.00 85.25 106 GLY A O 1
ATOM 794 N N . ASP A 1 107 ? -1.976 4.606 -3.106 1.00 76.44 107 ASP A N 1
ATOM 795 C CA . ASP A 1 107 ? -2.284 4.843 -1.692 1.00 76.44 107 ASP A CA 1
ATOM 796 C C . ASP A 1 107 ? -1.507 3.872 -0.801 1.00 76.44 107 ASP A C 1
ATOM 798 O O . ASP A 1 107 ? -0.829 4.297 0.135 1.00 76.44 107 ASP A O 1
ATOM 802 N N . TYR A 1 108 ? -1.527 2.572 -1.111 1.00 76.31 108 TYR A N 1
ATOM 803 C CA . TYR A 1 108 ? -0.824 1.567 -0.309 1.00 76.31 108 TYR A CA 1
ATOM 804 C C . TYR A 1 108 ? 0.699 1.618 -0.458 1.00 76.31 108 TYR A C 1
ATOM 806 O O . TYR A 1 108 ? 1.414 1.412 0.521 1.00 76.31 108 TYR A O 1
ATOM 814 N N . VAL A 1 109 ? 1.228 1.979 -1.626 1.00 77.44 109 VAL A N 1
ATOM 815 C CA . VAL A 1 109 ? 2.673 2.220 -1.775 1.00 77.44 109 VAL A CA 1
ATOM 816 C C . VAL A 1 109 ? 3.103 3.435 -0.955 1.00 77.44 109 VAL A C 1
ATOM 818 O O . VAL A 1 109 ? 4.078 3.375 -0.209 1.00 77.44 109 VAL A O 1
ATOM 821 N N . ALA A 1 110 ? 2.325 4.517 -1.007 1.00 69.81 110 ALA A N 1
ATOM 822 C CA . ALA A 1 110 ? 2.526 5.695 -0.168 1.00 69.81 110 ALA A CA 1
ATOM 823 C C . ALA A 1 110 ? 2.310 5.407 1.327 1.00 69.81 110 ALA A C 1
ATOM 825 O O . ALA A 1 110 ? 2.665 6.217 2.179 1.00 69.81 110 ALA A O 1
ATOM 826 N N . THR A 1 111 ? 1.720 4.261 1.660 1.00 63.34 111 THR A N 1
ATOM 827 C CA . THR A 1 111 ? 1.487 3.803 3.032 1.00 63.34 111 THR A CA 1
ATOM 828 C C . THR A 1 111 ? 2.666 3.048 3.609 1.00 63.34 111 THR A C 1
ATOM 830 O O . THR A 1 111 ? 2.804 3.024 4.831 1.00 63.34 111 THR A O 1
ATOM 833 N N . PHE A 1 112 ? 3.577 2.521 2.780 1.00 61.38 112 PHE A N 1
ATOM 834 C CA . PHE A 1 112 ? 4.806 1.862 3.247 1.00 61.38 112 PHE A CA 1
ATOM 835 C C . PHE A 1 112 ? 5.653 2.721 4.186 1.00 61.38 112 PHE A C 1
ATOM 837 O O . PHE A 1 112 ? 6.629 2.243 4.747 1.00 61.38 112 PHE A O 1
ATOM 844 N N . VAL A 1 113 ? 5.300 3.988 4.353 1.00 49.97 113 VAL A N 1
ATOM 845 C CA . VAL A 1 113 ? 6.174 5.057 4.788 1.00 49.97 113 VAL A CA 1
ATOM 846 C C . VAL A 1 113 ? 5.511 6.147 5.598 1.00 49.97 113 VAL A C 1
ATOM 848 O O . VAL A 1 113 ? 6.247 7.009 6.085 1.00 49.97 113 VAL A O 1
ATOM 851 N N . HIS A 1 114 ? 4.179 6.178 5.763 1.00 49.34 114 HIS A N 1
ATOM 852 C CA . HIS A 1 114 ? 3.605 7.379 6.364 1.00 49.34 114 HIS A CA 1
ATOM 853 C C . HIS A 1 114 ? 2.259 7.310 7.108 1.00 49.34 114 HIS A C 1
ATOM 855 O O . HIS A 1 114 ? 1.584 6.287 7.117 1.00 49.34 114 HIS A O 1
ATOM 861 N N . PRO A 1 115 ? 1.937 8.389 7.860 1.00 41.22 115 PRO A N 1
ATOM 862 C CA . PRO A 1 115 ? 1.562 8.437 9.290 1.00 41.22 115 PRO A CA 1
ATOM 863 C C . PRO A 1 115 ? 0.117 8.064 9.604 1.00 41.22 115 PRO A C 1
ATOM 865 O O . PRO A 1 115 ? -0.367 8.325 10.706 1.00 41.22 115 PRO A O 1
ATOM 868 N N . LEU A 1 116 ? -0.588 7.606 8.583 1.00 44.22 116 LEU A N 1
ATOM 869 C CA . LEU A 1 116 ? -2.020 7.415 8.603 1.00 44.22 116 LEU A CA 1
ATOM 870 C C . LEU A 1 116 ? -2.343 6.138 9.427 1.00 44.22 116 LEU A C 1
ATOM 872 O O . LEU A 1 116 ? -3.353 6.067 10.116 1.00 44.22 116 LEU A O 1
ATOM 876 N N . GLY A 1 117 ? -1.397 5.202 9.552 1.00 48.50 117 GLY A N 1
ATOM 877 C CA . GLY A 1 117 ? -1.415 4.173 10.601 1.00 48.50 117 GLY A CA 1
ATOM 878 C C . GLY A 1 117 ? -0.917 4.659 11.976 1.00 48.50 117 GLY A C 1
ATOM 879 O O . GLY A 1 117 ? -0.083 5.555 12.067 1.00 48.50 117 GLY A O 1
ATOM 880 N N . LEU A 1 118 ? -1.436 4.026 13.039 1.00 42.25 118 LEU A N 1
ATOM 881 C CA . LEU A 1 118 ? -1.255 4.223 14.500 1.00 42.25 118 LEU A CA 1
ATOM 882 C C . LEU A 1 118 ? -0.435 5.446 14.935 1.00 42.25 118 LEU A C 1
ATOM 884 O O . LEU A 1 118 ? 0.557 5.318 15.645 1.00 42.25 118 LEU A O 1
ATOM 888 N N . GLY A 1 119 ? -0.882 6.630 14.508 1.00 46.19 119 GLY A N 1
ATOM 889 C CA . GLY A 1 119 ? -0.378 7.945 14.886 1.00 46.19 119 GLY A CA 1
ATOM 890 C C . GLY A 1 119 ? 1.133 8.109 14.773 1.00 46.19 119 GLY A C 1
ATOM 891 O O . GLY A 1 119 ? 1.822 7.806 15.727 1.00 46.19 119 GLY A O 1
ATOM 892 N N . SER A 1 120 ? 1.645 8.671 13.673 1.00 52.91 120 SER A N 1
ATOM 893 C CA . SER A 1 120 ? 2.928 9.418 13.610 1.00 52.91 120 SER A CA 1
ATOM 894 C C . SER A 1 120 ? 4.212 8.782 14.193 1.00 52.91 120 SER A C 1
ATOM 896 O O . SER A 1 120 ? 5.244 9.454 14.253 1.00 52.91 120 SER A O 1
ATOM 898 N N . ARG A 1 121 ? 4.198 7.507 14.602 1.00 57.62 121 ARG A N 1
ATOM 899 C CA . ARG A 1 121 ? 5.316 6.850 15.295 1.00 57.62 121 ARG A CA 1
ATOM 900 C C . ARG A 1 121 ? 6.247 6.111 14.352 1.00 57.62 121 ARG A C 1
ATOM 902 O O . ARG A 1 121 ? 7.384 5.887 14.732 1.00 57.62 121 ARG A O 1
ATOM 909 N N . THR A 1 122 ? 5.815 5.772 13.145 1.00 67.50 122 THR A N 1
ATOM 910 C CA . THR A 1 122 ? 6.633 5.019 12.189 1.00 67.50 122 THR A CA 1
ATOM 911 C C . THR A 1 122 ? 7.066 5.910 11.037 1.00 67.50 122 THR A C 1
ATOM 913 O O . THR A 1 122 ? 6.243 6.600 10.435 1.00 67.50 122 THR A O 1
ATOM 916 N N . THR A 1 123 ? 8.355 5.882 10.711 1.00 76.62 123 THR A N 1
ATOM 917 C CA . THR A 1 123 ? 8.913 6.577 9.544 1.00 76.62 123 THR A CA 1
ATOM 918 C C . THR A 1 123 ? 9.845 5.647 8.784 1.00 76.62 123 THR A C 1
ATOM 920 O O . THR A 1 123 ? 10.692 5.002 9.405 1.00 76.62 123 THR A O 1
ATOM 923 N N . LEU A 1 124 ? 9.723 5.589 7.458 1.00 80.69 124 LEU A N 1
ATOM 924 C CA . LEU A 1 124 ? 10.722 4.913 6.632 1.00 80.69 124 LEU A CA 1
ATOM 925 C C . LEU A 1 124 ? 11.853 5.895 6.359 1.00 80.69 124 LEU A C 1
ATOM 927 O O . LEU A 1 124 ? 11.664 6.895 5.669 1.00 80.69 124 LEU A O 1
ATOM 931 N N . LYS A 1 125 ? 13.026 5.622 6.918 1.00 84.62 125 LYS A N 1
ATOM 932 C CA . LYS A 1 125 ? 14.200 6.496 6.833 1.00 84.62 125 LYS A CA 1
ATOM 933 C C . LYS A 1 125 ? 14.956 6.319 5.527 1.00 84.62 125 LYS A C 1
ATOM 935 O O . LYS A 1 125 ? 15.517 7.285 5.015 1.00 84.62 125 LYS A O 1
ATOM 940 N N . SER A 1 126 ? 14.996 5.097 5.012 1.00 88.06 126 SER A N 1
ATOM 941 C CA . SER A 1 126 ? 15.715 4.765 3.789 1.00 88.06 126 SER A CA 1
ATOM 942 C C . SER A 1 126 ? 15.133 3.505 3.153 1.00 88.06 126 SER A C 1
ATOM 944 O O . SER A 1 126 ? 14.607 2.635 3.843 1.00 88.06 126 SER A O 1
ATOM 946 N N . SER A 1 127 ? 15.237 3.414 1.829 1.00 88.94 127 SER A N 1
ATOM 947 C CA . SER A 1 127 ? 14.955 2.200 1.068 1.00 88.94 127 SER A CA 1
ATOM 948 C C . SER A 1 127 ? 16.018 2.050 -0.009 1.00 88.94 127 SER A C 1
ATOM 950 O O . SER A 1 127 ? 16.244 2.976 -0.792 1.00 88.94 127 SER A O 1
ATOM 952 N N . THR A 1 128 ? 16.706 0.912 -0.013 1.00 93.25 128 THR A N 1
ATOM 953 C CA . THR A 1 128 ? 17.841 0.662 -0.909 1.00 93.25 128 THR A CA 1
ATOM 954 C C . THR A 1 128 ? 17.647 -0.657 -1.630 1.00 93.25 128 THR A C 1
ATOM 956 O O . THR A 1 128 ? 17.497 -1.686 -0.975 1.00 93.25 128 THR A O 1
ATOM 959 N N . ILE A 1 129 ? 17.696 -0.644 -2.964 1.00 95.88 129 ILE A N 1
ATOM 960 C CA . ILE A 1 129 ? 17.737 -1.873 -3.760 1.00 95.88 129 ILE A CA 1
ATOM 961 C C . ILE A 1 129 ? 19.111 -2.525 -3.567 1.00 95.88 129 ILE A C 1
ATOM 963 O O . ILE A 1 129 ? 20.140 -1.937 -3.894 1.00 95.88 129 ILE A O 1
ATOM 967 N N . THR A 1 130 ? 19.128 -3.736 -3.018 1.00 97.06 130 THR A N 1
ATOM 968 C CA . THR A 1 130 ? 20.345 -4.516 -2.746 1.00 97.06 130 THR A CA 1
ATOM 969 C C . THR A 1 130 ? 20.662 -5.495 -3.869 1.00 97.06 130 THR A C 1
ATOM 971 O O . THR A 1 130 ? 21.828 -5.802 -4.113 1.00 97.06 130 THR A O 1
ATOM 974 N N . GLN A 1 131 ? 19.635 -5.976 -4.571 1.00 97.31 131 GLN A N 1
ATOM 975 C CA . GLN A 1 131 ? 19.760 -6.867 -5.720 1.00 97.31 131 GLN A CA 1
ATOM 976 C C . GLN A 1 131 ? 18.714 -6.495 -6.763 1.00 97.31 131 GLN A C 1
ATOM 978 O O . GLN A 1 131 ? 17.586 -6.146 -6.419 1.00 97.31 131 GLN A O 1
ATOM 983 N N . PHE A 1 132 ? 19.082 -6.591 -8.036 1.00 97.75 132 PHE A N 1
ATOM 984 C CA . PHE A 1 132 ? 18.185 -6.296 -9.141 1.00 97.75 132 PHE A CA 1
ATOM 985 C C . PHE A 1 132 ? 18.494 -7.184 -10.341 1.00 97.75 132 PHE A C 1
ATOM 987 O O . PHE A 1 132 ? 19.656 -7.381 -10.699 1.00 97.75 132 PHE A O 1
ATOM 994 N N . ALA A 1 133 ? 17.444 -7.680 -10.979 1.00 96.25 133 ALA A N 1
ATOM 995 C CA . ALA A 1 133 ? 17.509 -8.364 -12.256 1.00 96.25 133 ALA A CA 1
ATOM 996 C C . ALA A 1 133 ? 16.301 -7.968 -13.104 1.00 96.25 133 ALA A C 1
ATOM 998 O O . ALA A 1 133 ? 15.218 -7.710 -12.585 1.00 96.25 133 ALA A O 1
ATOM 999 N N . SER A 1 134 ? 16.464 -7.962 -14.421 1.00 93.88 134 SER A N 1
ATOM 1000 C CA . SER A 1 134 ? 15.355 -7.772 -15.350 1.00 93.88 134 SER A CA 1
ATOM 1001 C C . SER A 1 134 ? 15.571 -8.585 -16.612 1.00 93.88 134 SER A C 1
ATOM 1003 O O . SER A 1 134 ? 16.710 -8.775 -17.036 1.00 93.88 134 SER A O 1
ATOM 1005 N N . SER A 1 135 ? 14.479 -9.015 -17.229 1.00 91.75 135 SER A N 1
ATOM 1006 C CA . SER A 1 135 ? 14.488 -9.628 -18.552 1.00 91.75 135 SER A CA 1
ATOM 1007 C C . SER A 1 135 ? 13.184 -9.293 -19.262 1.00 91.75 135 SER A C 1
ATOM 1009 O O . SER A 1 135 ? 12.099 -9.490 -18.703 1.00 91.75 135 SER A O 1
ATOM 1011 N N . GLY A 1 136 ? 13.278 -8.753 -20.478 1.00 91.25 136 GLY A N 1
ATOM 1012 C CA . GLY A 1 136 ? 12.108 -8.272 -21.203 1.00 91.25 136 GLY A CA 1
ATOM 1013 C C . GLY A 1 136 ? 11.329 -7.245 -20.378 1.00 91.25 136 GLY A C 1
ATOM 1014 O O . GLY A 1 136 ? 11.887 -6.240 -19.956 1.00 91.25 136 GLY A O 1
ATOM 1015 N N . LEU A 1 137 ? 10.042 -7.504 -20.131 1.00 92.88 137 LEU A N 1
ATOM 1016 C CA . LEU A 1 137 ? 9.119 -6.600 -19.421 1.00 92.88 137 LEU A CA 1
ATOM 1017 C C . LEU A 1 137 ? 8.937 -6.938 -17.938 1.00 92.88 137 LEU A C 1
ATOM 1019 O O . LEU A 1 137 ? 7.990 -6.464 -17.314 1.00 92.88 137 LEU A O 1
ATOM 1023 N N . VAL A 1 138 ? 9.795 -7.791 -17.382 1.00 93.94 138 VAL A N 1
ATOM 1024 C CA . VAL A 1 138 ? 9.725 -8.206 -15.981 1.00 93.94 138 VAL A CA 1
ATOM 1025 C C . VAL A 1 138 ? 11.020 -7.825 -15.279 1.00 93.94 138 VAL A C 1
ATOM 1027 O O . VAL A 1 138 ? 12.114 -8.015 -15.816 1.00 93.94 138 VAL A O 1
ATOM 1030 N N . ALA A 1 139 ? 10.899 -7.297 -14.066 1.00 95.50 139 ALA A N 1
ATOM 1031 C CA . ALA A 1 139 ? 12.020 -7.063 -13.172 1.00 95.50 139 ALA A CA 1
ATOM 1032 C C . ALA A 1 139 ? 11.764 -7.660 -11.792 1.00 95.50 139 ALA A C 1
ATOM 1034 O O . ALA A 1 139 ? 10.623 -7.776 -11.343 1.00 95.50 139 ALA A O 1
ATOM 1035 N N . VAL A 1 140 ? 12.856 -8.011 -11.124 1.00 96.06 140 VAL A N 1
ATOM 1036 C CA . VAL A 1 140 ? 12.884 -8.450 -9.736 1.00 96.06 140 VAL A CA 1
ATOM 1037 C C . VAL A 1 140 ? 13.859 -7.563 -8.983 1.00 96.06 140 VAL A C 1
ATOM 1039 O O . VAL A 1 140 ? 15.006 -7.407 -9.404 1.00 96.06 140 VAL A O 1
ATOM 1042 N N . ALA A 1 141 ? 13.412 -6.992 -7.873 1.00 96.69 141 ALA A N 1
ATOM 1043 C CA . ALA A 1 141 ? 14.250 -6.210 -6.978 1.00 96.69 141 ALA A CA 1
ATOM 1044 C C . ALA A 1 141 ? 14.137 -6.744 -5.552 1.00 96.69 141 ALA A C 1
ATOM 1046 O O . ALA A 1 141 ? 13.035 -6.961 -5.055 1.00 96.69 141 ALA A O 1
ATOM 1047 N N . THR A 1 142 ? 15.271 -6.896 -4.879 1.00 96.50 142 THR A N 1
ATOM 1048 C CA . THR A 1 142 ? 15.317 -7.022 -3.421 1.00 96.50 142 THR A CA 1
ATOM 1049 C C . THR A 1 142 ? 15.723 -5.670 -2.867 1.00 96.50 142 THR A C 1
ATOM 1051 O O . THR A 1 142 ? 16.690 -5.072 -3.344 1.00 96.50 142 THR A O 1
ATOM 1054 N N . SER A 1 143 ? 15.000 -5.177 -1.868 1.00 93.69 143 SER A N 1
ATOM 1055 C CA . SER A 1 143 ? 15.327 -3.933 -1.178 1.00 93.69 143 SER A CA 1
ATOM 1056 C C . SER A 1 143 ? 15.350 -4.123 0.329 1.00 93.69 143 SER A C 1
ATOM 1058 O O . SER A 1 143 ? 14.585 -4.920 0.865 1.00 93.69 143 SER A O 1
ATOM 1060 N N . THR A 1 144 ? 16.216 -3.374 1.003 1.00 91.81 144 THR A N 1
ATOM 1061 C CA . THR A 1 144 ? 16.238 -3.265 2.464 1.00 91.81 144 THR A CA 1
ATOM 1062 C C . THR A 1 144 ? 15.706 -1.895 2.858 1.00 91.81 144 THR A C 1
ATOM 1064 O O . THR A 1 144 ? 16.147 -0.867 2.333 1.00 91.81 144 THR A O 1
ATOM 1067 N N . GLN A 1 145 ? 14.757 -1.895 3.787 1.00 86.81 145 GLN A N 1
ATOM 1068 C CA . GLN A 1 145 ? 14.023 -0.727 4.253 1.00 86.81 145 GLN A CA 1
ATOM 1069 C C . GLN A 1 145 ? 14.297 -0.490 5.737 1.00 86.81 145 GLN A C 1
ATOM 1071 O O . GLN A 1 145 ? 14.104 -1.389 6.556 1.00 86.81 145 GLN A O 1
ATOM 1076 N N . GLU A 1 146 ? 14.751 0.712 6.095 1.00 86.94 146 GLU A N 1
ATOM 1077 C CA . GLU A 1 146 ? 15.032 1.079 7.487 1.00 86.94 146 GLU A CA 1
ATOM 1078 C C . GLU A 1 146 ? 13.878 1.872 8.085 1.00 86.94 146 GLU A C 1
ATOM 1080 O O . GLU A 1 146 ? 13.675 3.048 7.773 1.00 86.94 146 GLU A O 1
ATOM 1085 N N . TYR A 1 147 ? 13.151 1.238 8.993 1.00 80.31 147 TYR A N 1
ATOM 1086 C CA . TYR A 1 147 ? 12.045 1.855 9.699 1.00 80.31 147 TYR A CA 1
ATOM 1087 C C . TYR A 1 147 ? 12.478 2.339 11.078 1.00 80.31 147 TYR A C 1
ATOM 1089 O O . TYR A 1 147 ? 13.096 1.602 11.845 1.00 80.31 147 TYR A O 1
ATOM 1097 N N . TYR A 1 148 ? 12.105 3.571 11.409 1.00 78.06 148 TYR A N 1
ATOM 1098 C CA . TYR A 1 148 ? 12.236 4.145 12.744 1.00 78.06 148 TYR A CA 1
ATOM 1099 C C . TYR A 1 148 ? 10.866 4.217 13.415 1.00 78.06 148 TYR A C 1
ATOM 1101 O O . TYR A 1 148 ? 9.918 4.751 12.833 1.00 78.06 148 TYR A O 1
ATOM 1109 N N . PHE A 1 149 ? 10.799 3.703 14.641 1.00 72.88 149 PHE A N 1
ATOM 1110 C CA . PHE A 1 149 ? 9.623 3.641 15.494 1.00 72.88 149 PHE A CA 1
ATOM 1111 C C . PHE A 1 149 ? 9.838 4.487 16.744 1.00 72.88 149 PHE A C 1
ATOM 1113 O O . PHE A 1 149 ? 10.693 4.192 17.580 1.00 72.88 149 PHE A O 1
ATOM 1120 N N . LYS A 1 150 ? 9.001 5.507 16.900 1.00 69.81 150 LYS A N 1
ATOM 1121 C CA . LYS A 1 150 ? 8.909 6.366 18.075 1.00 69.81 150 LYS A CA 1
ATOM 1122 C C . LYS A 1 150 ? 8.072 5.687 19.160 1.00 69.81 150 LYS A C 1
ATOM 1124 O O . LYS A 1 150 ? 6.919 6.045 19.415 1.00 69.81 150 LYS A O 1
ATOM 1129 N N . ILE A 1 151 ? 8.641 4.640 19.737 1.00 66.06 151 ILE A N 1
ATOM 1130 C CA . ILE A 1 151 ? 8.139 3.930 20.919 1.00 66.06 151 ILE A CA 1
ATOM 1131 C C . ILE A 1 151 ? 9.108 4.165 22.086 1.00 66.06 151 ILE A C 1
ATOM 1133 O O . ILE A 1 151 ? 10.020 4.972 21.971 1.00 66.06 151 ILE A O 1
ATOM 1137 N N . THR A 1 152 ? 8.889 3.566 23.255 1.00 64.25 152 THR A N 1
ATOM 1138 C CA . THR A 1 152 ? 9.774 3.775 24.413 1.00 64.25 152 THR A CA 1
ATOM 1139 C C . THR A 1 152 ? 10.447 2.458 24.796 1.00 64.25 152 THR A C 1
ATOM 1141 O O . THR A 1 152 ? 9.746 1.571 25.282 1.00 64.25 152 THR A O 1
ATOM 1144 N N . PRO A 1 153 ? 11.777 2.319 24.616 1.00 74.12 153 PRO A N 1
ATOM 1145 C CA . PRO A 1 153 ? 12.690 3.238 23.914 1.00 74.12 153 PRO A CA 1
ATOM 1146 C C . PRO A 1 153 ? 12.436 3.264 22.398 1.00 74.12 153 PRO A C 1
ATOM 1148 O O . PRO A 1 153 ? 11.838 2.329 21.872 1.00 74.12 153 PRO A O 1
ATOM 1151 N N . ASP A 1 154 ? 12.907 4.305 21.704 1.00 76.50 154 ASP A N 1
ATOM 1152 C CA . ASP A 1 154 ? 12.833 4.368 20.240 1.00 76.50 154 ASP A CA 1
ATOM 1153 C C . ASP A 1 154 ? 13.524 3.146 19.620 1.00 76.50 154 ASP A C 1
ATOM 1155 O O . ASP A 1 154 ? 14.553 2.679 20.118 1.00 76.50 154 ASP A O 1
ATOM 1159 N N . GLN A 1 155 ? 12.988 2.644 18.510 1.00 73.38 155 GLN A N 1
ATOM 1160 C CA . GLN A 1 155 ? 13.532 1.472 17.828 1.00 73.38 155 GLN A CA 1
ATOM 1161 C C . GLN A 1 155 ? 13.803 1.753 16.354 1.00 73.38 155 GLN A C 1
ATOM 1163 O O . GLN A 1 155 ? 13.060 2.470 15.689 1.00 73.38 155 GLN A O 1
ATOM 1168 N N . ILE A 1 156 ? 14.866 1.144 15.832 1.00 81.38 156 ILE A N 1
ATOM 1169 C CA . ILE A 1 156 ? 15.135 1.060 14.397 1.00 81.38 156 ILE A CA 1
ATOM 1170 C C . ILE A 1 156 ? 15.098 -0.412 14.024 1.00 81.38 156 ILE A C 1
ATOM 1172 O O . ILE A 1 156 ? 15.731 -1.237 14.681 1.00 81.38 156 ILE A O 1
ATOM 1176 N N . THR A 1 157 ? 14.377 -0.736 12.962 1.00 78.12 157 THR A N 1
ATOM 1177 C CA . THR A 1 157 ? 14.306 -2.093 12.425 1.00 78.12 157 THR A CA 1
ATOM 1178 C C . THR A 1 157 ? 14.508 -2.080 10.920 1.00 78.12 157 THR A C 1
ATOM 1180 O O . THR A 1 157 ? 14.333 -1.057 10.252 1.00 78.12 157 THR A O 1
ATOM 1183 N N . ARG A 1 158 ? 14.887 -3.239 10.393 1.00 85.50 158 ARG A N 1
ATOM 1184 C CA . ARG A 1 158 ? 15.080 -3.464 8.967 1.00 85.50 158 ARG A CA 1
ATOM 1185 C C . ARG A 1 158 ? 14.065 -4.471 8.479 1.00 85.50 158 ARG A C 1
ATOM 1187 O O . ARG A 1 158 ? 13.920 -5.536 9.075 1.00 85.50 158 ARG A O 1
ATOM 1194 N N . VAL A 1 159 ? 13.393 -4.119 7.396 1.00 82.25 159 VAL A N 1
ATOM 1195 C CA . VAL A 1 159 ? 12.476 -5.007 6.691 1.00 82.25 159 VAL A CA 1
ATOM 1196 C C . VAL A 1 159 ? 13.002 -5.166 5.278 1.00 82.25 159 VAL A C 1
ATOM 1198 O O . VAL A 1 159 ? 13.312 -4.178 4.614 1.00 82.25 159 VAL A O 1
ATOM 1201 N N . ASP A 1 160 ? 13.126 -6.407 4.829 1.00 89.44 160 ASP A N 1
ATOM 1202 C CA . ASP A 1 160 ? 13.482 -6.689 3.446 1.00 89.44 160 ASP A CA 1
ATOM 1203 C C . ASP A 1 160 ? 12.208 -6.865 2.623 1.00 89.44 160 ASP A C 1
ATOM 1205 O O . ASP A 1 160 ? 11.232 -7.457 3.082 1.00 89.44 160 ASP A O 1
ATOM 1209 N N . MET A 1 161 ? 12.219 -6.358 1.397 1.00 89.81 161 MET A N 1
ATOM 1210 C CA . MET A 1 161 ? 11.108 -6.460 0.461 1.00 89.81 161 MET A CA 1
ATOM 1211 C C . MET A 1 161 ? 11.604 -7.047 -0.854 1.00 89.81 161 MET A C 1
ATOM 1213 O O . MET A 1 161 ? 12.580 -6.559 -1.426 1.00 89.81 161 MET A O 1
ATOM 1217 N N . VAL A 1 162 ? 10.916 -8.075 -1.342 1.00 93.31 162 VAL A N 1
ATOM 1218 C CA . VAL A 1 162 ? 11.153 -8.673 -2.659 1.00 93.31 162 VAL A CA 1
ATOM 1219 C C . VAL A 1 162 ? 10.022 -8.255 -3.581 1.00 93.31 162 VAL A C 1
ATOM 1221 O O . VAL A 1 162 ? 8.854 -8.463 -3.271 1.00 93.31 162 VAL A O 1
ATOM 1224 N N . MET A 1 163 ? 10.368 -7.659 -4.714 1.00 93.50 163 MET A N 1
ATOM 1225 C CA . MET A 1 163 ? 9.425 -7.097 -5.667 1.00 93.50 163 MET A CA 1
ATOM 1226 C C . MET A 1 163 ? 9.590 -7.765 -7.017 1.00 93.50 163 MET A C 1
ATOM 1228 O O . MET A 1 163 ? 10.549 -7.479 -7.729 1.00 93.50 163 MET A O 1
ATOM 1232 N N . PHE A 1 164 ? 8.630 -8.587 -7.410 1.00 94.38 164 PHE A N 1
ATOM 1233 C CA . PHE A 1 164 ? 8.437 -8.949 -8.804 1.00 94.38 164 PHE A CA 1
ATOM 1234 C C . PHE A 1 164 ? 7.544 -7.883 -9.433 1.00 94.38 164 PHE A C 1
ATOM 1236 O O . PHE A 1 164 ? 6.490 -7.550 -8.894 1.00 94.38 164 PHE A O 1
ATOM 1243 N N . THR A 1 165 ? 7.954 -7.316 -10.565 1.00 94.81 165 THR A N 1
ATOM 1244 C CA . THR A 1 165 ? 7.200 -6.247 -11.238 1.00 94.81 165 THR A CA 1
ATOM 1245 C C . THR A 1 165 ? 7.152 -6.471 -12.743 1.00 94.81 165 THR A C 1
ATOM 1247 O O . THR A 1 165 ? 8.178 -6.759 -13.359 1.00 94.81 165 THR A O 1
ATOM 1250 N N . ARG A 1 166 ? 5.966 -6.321 -13.339 1.00 94.38 166 ARG A N 1
ATOM 1251 C CA . ARG A 1 166 ? 5.748 -6.342 -14.789 1.00 94.38 166 ARG A CA 1
ATOM 1252 C C . ARG A 1 166 ? 5.439 -4.942 -15.303 1.00 94.38 166 ARG A C 1
ATOM 1254 O O . ARG A 1 166 ? 4.654 -4.211 -14.697 1.00 94.38 166 ARG A O 1
ATOM 1261 N N . PHE A 1 167 ? 5.993 -4.616 -16.463 1.00 93.62 167 PHE A N 1
ATOM 1262 C CA . PHE A 1 167 ? 5.863 -3.317 -17.110 1.00 93.62 167 PHE A CA 1
ATOM 1263 C C . PHE A 1 167 ? 5.067 -3.403 -18.413 1.00 93.62 167 PHE A C 1
ATOM 1265 O O . PHE A 1 167 ? 5.098 -4.409 -19.125 1.00 93.62 167 PHE A O 1
ATOM 1272 N N . ASP A 1 168 ? 4.350 -2.333 -18.732 1.00 92.62 168 ASP A N 1
ATOM 1273 C CA . ASP A 1 168 ? 3.719 -2.153 -20.035 1.00 92.62 168 ASP A CA 1
ATOM 1274 C C . ASP A 1 168 ? 4.789 -1.979 -21.138 1.00 92.62 168 ASP A C 1
ATOM 1276 O O . ASP A 1 168 ? 5.742 -1.218 -20.950 1.00 92.62 168 ASP A O 1
ATOM 1280 N N . PRO A 1 169 ? 4.664 -2.640 -22.304 1.00 90.38 169 PRO A N 1
ATOM 1281 C CA . PRO A 1 169 ? 5.675 -2.590 -23.365 1.00 90.38 169 PRO A CA 1
ATOM 1282 C C . PRO A 1 169 ? 5.899 -1.219 -24.013 1.00 90.38 169 PRO A C 1
ATOM 1284 O O . PRO A 1 169 ? 6.884 -1.064 -24.735 1.00 90.38 169 PRO A O 1
ATOM 1287 N N . VAL A 1 170 ? 4.982 -0.260 -23.846 1.00 88.50 170 VAL A N 1
ATOM 1288 C CA . VAL A 1 170 ? 5.018 1.030 -24.555 1.00 88.50 170 VAL A CA 1
ATOM 1289 C C . VAL A 1 170 ? 5.251 2.187 -23.595 1.00 88.50 170 VAL A C 1
ATOM 1291 O O . VAL A 1 170 ? 6.048 3.085 -23.860 1.00 88.50 170 VAL A O 1
ATOM 1294 N N . THR A 1 171 ? 4.504 2.201 -22.500 1.00 90.75 171 THR A N 1
ATOM 1295 C CA . THR A 1 171 ? 4.546 3.240 -21.474 1.00 90.75 171 THR A CA 1
ATOM 1296 C C . THR A 1 171 ? 5.575 2.936 -20.395 1.00 90.75 171 THR A C 1
ATOM 1298 O O . THR A 1 171 ? 5.981 3.862 -19.698 1.00 90.75 171 THR A O 1
ATOM 1301 N N . HIS A 1 172 ? 5.996 1.671 -20.262 1.00 91.06 172 HIS A N 1
ATOM 1302 C CA . HIS A 1 172 ? 6.882 1.182 -19.202 1.00 91.06 172 HIS A CA 1
ATOM 1303 C C . HIS A 1 172 ? 6.364 1.456 -17.786 1.00 91.06 172 HIS A C 1
ATOM 1305 O O . HIS A 1 172 ? 7.128 1.450 -16.825 1.00 91.06 172 HIS A O 1
ATOM 1311 N N . LYS A 1 173 ? 5.055 1.678 -17.645 1.00 93.12 173 LYS A N 1
ATOM 1312 C CA . LYS A 1 173 ? 4.391 1.757 -16.349 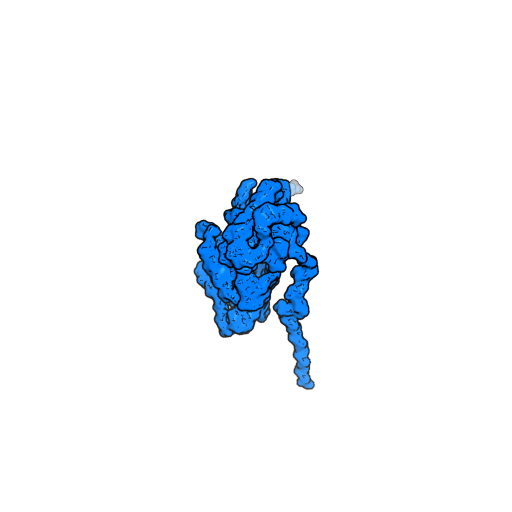1.00 93.12 173 LYS A CA 1
ATOM 1313 C C . LYS A 1 173 ? 4.199 0.367 -15.763 1.00 93.12 173 LYS A C 1
ATOM 1315 O O . LYS A 1 173 ? 4.089 -0.618 -16.494 1.00 93.12 173 LYS A O 1
ATOM 1320 N N . ILE A 1 174 ? 4.140 0.289 -14.442 1.00 94.25 174 ILE A N 1
ATOM 1321 C CA . ILE A 1 174 ? 3.882 -0.948 -13.713 1.00 94.25 174 ILE A CA 1
ATOM 1322 C C . ILE A 1 174 ? 2.441 -1.382 -13.975 1.00 94.25 174 ILE A C 1
ATOM 1324 O O . ILE A 1 174 ? 1.504 -0.638 -13.693 1.00 94.25 174 ILE A O 1
ATOM 1328 N N . THR A 1 175 ? 2.280 -2.599 -14.487 1.00 93.69 175 THR A N 1
ATOM 1329 C CA . THR A 1 175 ? 0.974 -3.217 -14.770 1.00 93.69 175 THR A CA 1
ATOM 1330 C C . THR A 1 175 ? 0.640 -4.308 -13.764 1.00 93.69 175 THR A C 1
ATOM 1332 O O . THR A 1 175 ? -0.509 -4.408 -13.342 1.00 93.69 175 THR A O 1
ATOM 1335 N N . LEU A 1 176 ? 1.638 -5.088 -13.332 1.00 93.12 176 LEU A N 1
ATOM 1336 C CA . LEU A 1 176 ? 1.494 -6.088 -12.273 1.00 93.12 176 LEU A CA 1
ATOM 1337 C C . LEU A 1 176 ? 2.623 -5.955 -11.249 1.00 93.12 176 LEU A C 1
ATOM 1339 O O . LEU A 1 176 ? 3.781 -5.760 -11.624 1.00 93.12 176 LEU A O 1
ATOM 1343 N N . GLY A 1 177 ? 2.298 -6.114 -9.969 1.00 91.94 177 GLY A N 1
ATOM 1344 C CA . GLY A 1 177 ? 3.267 -6.171 -8.876 1.00 91.94 177 GLY A CA 1
ATOM 1345 C C . GLY A 1 177 ? 2.995 -7.353 -7.953 1.00 91.94 177 GLY A C 1
ATOM 1346 O O . GLY A 1 177 ? 1.858 -7.569 -7.549 1.00 91.94 177 GLY A O 1
ATOM 1347 N N . ASP A 1 178 ? 4.029 -8.114 -7.616 1.00 90.25 178 ASP A N 1
ATOM 1348 C CA . ASP A 1 178 ? 4.013 -9.043 -6.491 1.00 90.25 178 ASP A CA 1
ATOM 1349 C C . ASP A 1 178 ? 5.143 -8.678 -5.533 1.00 90.25 178 ASP A C 1
ATOM 1351 O O . ASP A 1 178 ? 6.327 -8.896 -5.806 1.00 90.25 178 ASP A O 1
ATOM 1355 N N . TRP A 1 179 ? 4.766 -8.028 -4.444 1.00 90.00 179 TRP A N 1
ATOM 1356 C CA . TRP A 1 179 ? 5.663 -7.315 -3.560 1.00 90.00 179 TRP A CA 1
ATOM 1357 C C . TRP A 1 179 ? 5.530 -7.859 -2.147 1.00 90.00 179 TRP A C 1
ATOM 1359 O O . TRP A 1 179 ? 4.526 -7.634 -1.482 1.00 90.00 179 TRP A O 1
ATOM 1369 N N . ASN A 1 180 ? 6.545 -8.574 -1.682 1.00 85.88 180 ASN A N 1
ATOM 1370 C CA . ASN A 1 180 ? 6.515 -9.271 -0.407 1.00 85.88 180 ASN A CA 1
ATOM 1371 C C . ASN A 1 180 ? 7.464 -8.621 0.595 1.00 85.88 180 ASN A C 1
ATOM 1373 O O . ASN A 1 180 ? 8.674 -8.587 0.361 1.00 85.88 180 ASN A O 1
ATOM 1377 N N . PHE A 1 181 ? 6.921 -8.151 1.717 1.00 82.12 181 PHE A N 1
ATOM 1378 C CA . PHE A 1 181 ? 7.708 -7.753 2.874 1.00 82.12 181 PHE A CA 1
ATOM 1379 C C . PHE A 1 181 ? 8.056 -8.982 3.710 1.00 82.12 181 PHE A C 1
ATOM 1381 O O . PHE A 1 181 ? 7.256 -9.504 4.496 1.00 82.12 181 PHE A O 1
ATOM 1388 N N . LEU A 1 182 ? 9.304 -9.414 3.579 1.00 82.12 182 LEU A N 1
ATOM 1389 C CA . LEU A 1 182 ? 9.809 -10.582 4.269 1.00 82.12 182 LEU A CA 1
ATOM 1390 C C . LEU A 1 182 ? 9.731 -10.363 5.778 1.00 82.12 182 LEU A C 1
ATOM 1392 O O . LEU A 1 182 ? 10.265 -9.396 6.322 1.00 82.12 182 LEU A O 1
ATOM 1396 N N . ARG A 1 183 ? 9.082 -11.311 6.461 1.00 71.06 183 ARG A N 1
ATOM 1397 C CA . ARG A 1 183 ? 8.887 -11.310 7.920 1.00 71.06 183 ARG A CA 1
ATOM 1398 C C . ARG A 1 183 ? 8.091 -10.114 8.441 1.00 71.06 183 ARG A C 1
ATOM 1400 O O . ARG A 1 183 ? 8.101 -9.890 9.645 1.00 71.06 183 ARG A O 1
ATOM 1407 N N . PHE A 1 184 ? 7.360 -9.386 7.595 1.00 71.38 184 PHE A N 1
ATOM 1408 C CA . PHE A 1 184 ? 6.480 -8.322 8.075 1.00 71.38 184 PHE A CA 1
ATOM 1409 C C . PHE A 1 184 ? 5.361 -8.812 9.006 1.00 71.38 184 PHE A C 1
ATOM 1411 O O . PHE A 1 184 ? 5.122 -8.127 9.995 1.00 71.38 184 PHE A O 1
ATOM 1418 N N . PRO A 1 185 ? 4.729 -9.993 8.806 1.00 62.88 185 PRO A N 1
ATOM 1419 C CA . PRO A 1 185 ? 3.802 -10.531 9.800 1.00 62.88 185 PRO A CA 1
ATOM 1420 C C . PRO A 1 185 ? 4.488 -10.726 11.147 1.00 62.88 185 PRO A C 1
ATOM 1422 O O . PRO A 1 185 ? 4.021 -10.207 12.147 1.00 62.88 185 PRO A O 1
ATOM 1425 N N . GLN A 1 186 ? 5.658 -11.369 11.159 1.00 61.94 186 GLN A N 1
ATOM 1426 C CA . GLN A 1 186 ? 6.413 -11.598 12.387 1.00 61.94 186 GLN A CA 1
ATOM 1427 C C . GLN A 1 186 ? 6.922 -10.292 13.007 1.00 61.94 186 GLN A C 1
ATOM 1429 O O . GLN A 1 186 ? 7.047 -10.174 14.219 1.00 61.94 186 GLN A O 1
ATOM 1434 N N . PHE A 1 187 ? 7.195 -9.282 12.186 1.00 66.69 187 PHE A N 1
ATOM 1435 C CA . PHE A 1 187 ? 7.507 -7.937 12.635 1.00 66.69 187 PHE A CA 1
ATOM 1436 C C . PHE A 1 187 ? 6.300 -7.269 13.313 1.00 66.69 187 PHE A C 1
ATOM 1438 O O . PHE A 1 187 ? 6.443 -6.757 14.420 1.00 66.69 187 PHE A O 1
ATOM 1445 N N . LEU A 1 188 ? 5.116 -7.314 12.696 1.00 64.12 188 LEU A N 1
ATOM 1446 C CA . LEU A 1 188 ? 3.872 -6.816 13.286 1.00 64.12 188 LEU A CA 1
ATOM 1447 C C . LEU A 1 188 ? 3.496 -7.593 14.550 1.00 64.12 188 LEU A C 1
ATOM 1449 O O . LEU A 1 188 ? 3.087 -6.988 15.535 1.00 64.12 188 LEU A O 1
ATOM 1453 N N . GLU A 1 189 ? 3.679 -8.910 14.547 1.00 58.22 189 GLU A N 1
ATOM 1454 C CA . GLU A 1 189 ? 3.516 -9.769 15.715 1.00 58.22 189 GLU A CA 1
ATOM 1455 C C . GLU A 1 189 ? 4.498 -9.385 16.810 1.00 58.22 189 GLU A C 1
ATOM 1457 O O . GLU A 1 189 ? 4.080 -9.282 17.946 1.00 58.22 189 GLU A O 1
ATOM 1462 N N . ASN A 1 190 ? 5.766 -9.101 16.504 1.00 58.84 190 ASN A N 1
ATOM 1463 C CA . ASN A 1 190 ? 6.745 -8.653 17.496 1.00 58.84 190 ASN A CA 1
ATOM 1464 C C . ASN A 1 190 ? 6.437 -7.247 18.031 1.00 58.84 190 ASN A C 1
ATOM 1466 O O . ASN A 1 190 ? 6.673 -6.984 19.207 1.00 58.84 190 ASN A O 1
ATOM 1470 N N . LEU A 1 191 ? 5.883 -6.354 17.202 1.00 56.00 191 LEU A N 1
ATOM 1471 C CA . LEU A 1 191 ? 5.337 -5.073 17.662 1.00 56.00 191 LEU A CA 1
ATOM 1472 C C . LEU A 1 191 ? 4.083 -5.254 18.533 1.00 56.00 191 LEU A C 1
ATOM 1474 O O . LEU A 1 191 ? 3.822 -4.428 19.404 1.00 56.00 191 LEU A O 1
ATOM 1478 N N . ALA A 1 192 ? 3.292 -6.300 18.280 1.00 50.25 192 ALA A N 1
ATOM 1479 C CA . ALA A 1 192 ? 2.064 -6.622 19.005 1.00 50.25 192 ALA A CA 1
ATOM 1480 C C . ALA A 1 192 ? 2.275 -7.608 20.172 1.00 50.25 192 ALA A C 1
ATOM 1482 O O . ALA A 1 192 ? 1.356 -7.818 20.970 1.00 50.25 192 ALA A O 1
ATOM 1483 N N . ALA A 1 193 ? 3.462 -8.209 20.273 1.00 48.00 193 ALA A N 1
ATOM 1484 C CA . ALA A 1 193 ? 3.844 -9.197 21.266 1.00 48.00 193 ALA A CA 1
ATOM 1485 C C . ALA A 1 193 ? 3.932 -8.536 22.642 1.00 48.00 193 ALA A C 1
ATOM 1487 O O . ALA A 1 193 ? 4.162 -7.329 22.753 1.00 48.00 193 ALA A O 1
ATOM 1488 N N . PRO A 1 194 ? 3.727 -9.304 23.722 1.00 44.97 194 PRO A N 1
ATOM 1489 C CA . PRO A 1 194 ? 3.472 -8.720 25.014 1.00 44.97 194 PRO A CA 1
ATOM 1490 C C . PRO A 1 194 ? 4.733 -8.137 25.652 1.00 44.97 194 PRO A C 1
ATOM 1492 O O . PRO A 1 194 ? 5.384 -8.830 26.422 1.00 44.97 194 PRO A O 1
ATOM 1495 N N . ASN A 1 195 ? 5.068 -6.872 25.359 1.00 42.34 195 ASN A N 1
ATOM 1496 C CA . ASN A 1 195 ? 5.620 -5.938 26.353 1.00 42.34 195 ASN A CA 1
ATOM 1497 C C . ASN A 1 195 ? 5.604 -4.446 25.924 1.00 42.34 195 ASN A C 1
ATOM 1499 O O . ASN A 1 195 ? 6.595 -3.930 25.409 1.00 42.34 195 ASN A O 1
ATOM 1503 N N . PRO A 1 196 ? 4.491 -3.743 26.216 1.00 45.94 196 PRO A N 1
ATOM 1504 C CA . PRO A 1 196 ? 3.189 -4.353 26.411 1.00 45.94 196 PRO A CA 1
ATOM 1505 C C . PRO A 1 196 ? 2.641 -4.792 25.049 1.00 45.94 196 PRO A C 1
ATOM 1507 O O . PRO A 1 196 ? 2.979 -4.199 24.024 1.00 45.94 196 PRO A O 1
ATOM 1510 N N . PRO A 1 197 ? 1.768 -5.808 25.034 1.00 53.56 197 PRO A N 1
ATOM 1511 C CA . PRO A 1 197 ? 0.990 -6.121 23.843 1.00 53.56 197 PRO A CA 1
ATOM 1512 C C . PRO A 1 197 ? 0.162 -4.880 23.504 1.00 53.56 197 PRO A C 1
ATOM 1514 O O . PRO A 1 197 ? 0.146 -3.915 24.276 1.00 53.56 197 PRO A O 1
ATOM 1517 N N . VAL A 1 198 ? -0.586 -4.878 22.403 1.00 58.69 198 VAL A N 1
ATOM 1518 C CA . VAL A 1 198 ? -1.691 -3.915 22.280 1.00 58.69 198 VAL A CA 1
ATOM 1519 C C . VAL A 1 198 ? -2.561 -4.057 23.535 1.00 58.69 198 VAL A C 1
ATOM 1521 O O . VAL A 1 198 ? -3.352 -4.993 23.660 1.00 58.69 198 VAL A O 1
ATOM 1524 N N . SER A 1 199 ? -2.332 -3.165 24.499 1.00 67.62 199 SER A N 1
ATOM 1525 C CA . SER A 1 199 ? -2.959 -3.226 25.808 1.00 67.62 199 SER A CA 1
ATOM 1526 C C . SER A 1 199 ? -4.447 -3.003 25.620 1.00 67.62 199 SER A C 1
ATOM 1528 O O . SER A 1 199 ? -4.863 -2.425 24.614 1.00 67.62 199 SER A O 1
ATOM 1530 N N . ASP A 1 200 ? -5.268 -3.405 26.581 1.00 78.69 200 ASP A N 1
ATOM 1531 C CA . ASP A 1 200 ? -6.699 -3.108 26.494 1.00 78.69 200 ASP A CA 1
ATOM 1532 C C . ASP A 1 200 ? -6.944 -1.592 26.378 1.00 78.69 200 ASP A C 1
ATOM 1534 O O . ASP A 1 200 ? -7.858 -1.165 25.677 1.00 78.69 200 ASP A O 1
ATOM 1538 N N . ALA A 1 201 ? -6.051 -0.769 26.942 1.00 77.06 201 ALA A N 1
ATOM 1539 C CA . ALA A 1 201 ? -6.049 0.677 26.741 1.00 77.06 201 ALA A CA 1
ATOM 1540 C C . ALA A 1 201 ? -5.715 1.080 25.291 1.00 77.06 201 ALA A C 1
ATOM 1542 O O . ALA A 1 201 ? -6.394 1.932 24.722 1.00 77.06 201 ALA A O 1
ATOM 1543 N N . SER A 1 202 ? -4.710 0.461 24.665 1.00 75.19 202 SER A N 1
ATOM 1544 C CA . SER A 1 202 ? -4.363 0.704 23.256 1.00 75.19 202 SER A CA 1
ATOM 1545 C C . SER A 1 202 ? -5.479 0.250 22.311 1.00 75.19 202 SER A C 1
ATOM 1547 O O . SER A 1 202 ? -5.794 0.941 21.346 1.00 75.19 202 SER A O 1
ATOM 1549 N N . LEU A 1 203 ? -6.111 -0.891 22.597 1.00 80.69 203 LEU A N 1
ATOM 1550 C CA . LEU A 1 203 ? -7.268 -1.375 21.851 1.00 80.69 203 LEU A CA 1
ATOM 1551 C C . LEU A 1 203 ? -8.452 -0.416 21.991 1.00 80.69 203 LEU A C 1
ATOM 1553 O O . LEU A 1 203 ? -9.059 -0.050 20.989 1.00 80.69 203 LEU A O 1
ATOM 1557 N N . ALA A 1 204 ? -8.745 0.037 23.211 1.00 86.19 204 ALA A N 1
ATOM 1558 C CA . ALA A 1 204 ? -9.792 1.021 23.453 1.00 86.19 204 ALA A CA 1
ATOM 1559 C C . ALA A 1 204 ? -9.528 2.324 22.682 1.00 86.19 204 ALA A C 1
ATOM 1561 O O . ALA A 1 204 ? -10.449 2.866 22.078 1.00 86.19 204 ALA A O 1
ATOM 1562 N N . GLN A 1 205 ? -8.275 2.789 22.627 1.00 84.81 205 GLN A N 1
ATOM 1563 C CA . GLN A 1 205 ? -7.887 3.951 21.821 1.00 84.81 205 GLN A CA 1
ATOM 1564 C C . GLN A 1 205 ? -8.095 3.718 20.321 1.00 84.81 205 GLN A C 1
ATOM 1566 O O . GLN A 1 205 ? -8.597 4.608 19.637 1.00 84.81 205 GLN A O 1
ATOM 1571 N N . MET A 1 206 ? -7.753 2.534 19.798 1.00 86.62 206 MET A N 1
ATOM 1572 C CA . MET A 1 206 ? -8.008 2.204 18.392 1.00 86.62 206 MET A CA 1
ATOM 1573 C C . MET A 1 206 ? -9.500 2.217 18.072 1.00 86.62 206 MET A C 1
ATOM 1575 O O . MET A 1 206 ? -9.914 2.851 17.105 1.00 86.62 206 MET A O 1
ATOM 1579 N N . ILE A 1 207 ? -10.309 1.574 18.914 1.00 92.88 207 ILE A N 1
ATOM 1580 C CA . ILE A 1 207 ? -11.767 1.536 18.771 1.00 92.88 207 ILE A CA 1
ATOM 1581 C C . ILE A 1 207 ? -12.341 2.954 18.805 1.00 92.88 207 ILE A C 1
ATOM 1583 O O . ILE A 1 207 ? -13.100 3.332 17.917 1.00 92.88 207 ILE A O 1
ATOM 1587 N N . GLN A 1 208 ? -11.925 3.776 19.771 1.00 92.12 208 GLN A N 1
ATOM 1588 C CA . GLN A 1 208 ? -12.328 5.182 19.850 1.00 92.12 208 GLN A CA 1
ATOM 1589 C C . GLN A 1 208 ? -11.928 5.971 18.599 1.00 92.12 208 GLN A C 1
ATOM 1591 O O . GLN A 1 208 ? -12.716 6.783 18.117 1.00 92.12 208 GLN A O 1
ATOM 1596 N N . GLY A 1 209 ? -10.731 5.727 18.061 1.00 90.19 209 GLY A N 1
ATOM 1597 C CA . GLY A 1 209 ? -10.261 6.335 16.819 1.00 90.19 209 GLY A CA 1
ATOM 1598 C C . GLY A 1 209 ? -11.145 5.972 15.628 1.00 90.19 209 GLY A C 1
ATOM 1599 O O . GLY A 1 209 ? -11.602 6.867 14.919 1.00 90.19 209 GLY A O 1
ATOM 1600 N N . ILE A 1 210 ? -11.450 4.682 15.455 1.00 94.25 210 ILE A N 1
ATOM 1601 C CA . ILE A 1 210 ? -12.325 4.196 14.379 1.00 94.25 210 ILE A CA 1
ATOM 1602 C C . ILE A 1 210 ? -13.715 4.812 14.496 1.00 94.25 210 ILE A C 1
ATOM 1604 O O . ILE A 1 210 ? -14.176 5.448 13.553 1.00 94.25 210 ILE A O 1
ATOM 1608 N N . CYS A 1 211 ? -14.356 4.697 15.660 1.00 96.56 211 CYS A N 1
ATOM 1609 C CA . CYS A 1 211 ? -15.708 5.218 15.858 1.00 96.56 211 CYS A CA 1
ATOM 1610 C C . CYS A 1 211 ? -15.767 6.747 15.752 1.00 96.56 211 CYS A C 1
ATOM 1612 O O . CYS A 1 211 ? -16.758 7.305 15.289 1.00 96.56 211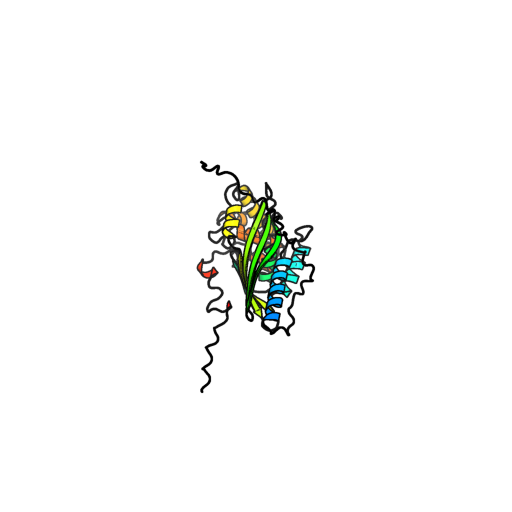 CYS A O 1
ATOM 1614 N N . GLY A 1 212 ? -14.700 7.437 16.160 1.00 94.50 212 GLY A N 1
ATOM 1615 C CA . GLY A 1 212 ? -14.580 8.880 16.009 1.00 94.50 212 GLY A CA 1
ATOM 1616 C C . GLY A 1 212 ? -14.484 9.317 14.548 1.00 94.50 212 GLY A C 1
ATOM 1617 O O . GLY A 1 212 ? -15.102 10.317 14.184 1.00 94.50 212 GLY A O 1
ATOM 1618 N N . VAL A 1 213 ? -13.732 8.587 13.718 1.00 93.62 213 VAL A N 1
ATOM 1619 C CA . VAL A 1 213 ? -13.650 8.851 12.274 1.00 93.62 213 VAL A CA 1
ATOM 1620 C C . VAL A 1 213 ? -14.950 8.472 11.574 1.00 93.62 213 VAL A C 1
ATOM 1622 O O . VAL A 1 213 ? -15.435 9.265 10.772 1.00 93.62 213 VAL A O 1
ATOM 1625 N N . ASP A 1 214 ? -15.558 7.334 11.907 1.00 95.69 214 ASP A N 1
ATOM 1626 C CA . ASP A 1 214 ? -16.830 6.930 11.307 1.00 95.69 214 ASP A CA 1
ATOM 1627 C C . ASP A 1 214 ? -17.915 8.001 11.509 1.00 95.69 214 ASP A C 1
ATOM 1629 O O . ASP A 1 214 ? -18.486 8.497 10.540 1.00 95.69 214 ASP A O 1
ATOM 1633 N N . GLU A 1 215 ? -18.103 8.465 12.749 1.00 95.12 215 GLU A N 1
ATOM 1634 C CA . GLU A 1 215 ? -19.131 9.459 13.077 1.00 95.12 215 GLU A CA 1
ATOM 1635 C C . GLU A 1 215 ? -18.844 10.834 12.448 1.00 95.12 215 GLU A C 1
ATOM 1637 O O . GLU A 1 215 ? -19.755 11.493 11.948 1.00 95.12 215 GLU A O 1
ATOM 1642 N N . LYS A 1 216 ? -17.584 11.293 12.467 1.00 94.75 216 LYS A N 1
ATOM 1643 C CA . LYS A 1 216 ? -17.227 12.659 12.035 1.00 94.75 216 LYS A CA 1
ATOM 1644 C C . LYS A 1 216 ? -16.956 12.789 10.541 1.00 94.75 216 LYS A C 1
ATOM 1646 O O . LYS A 1 216 ? -17.075 13.891 10.012 1.00 94.75 216 LYS A O 1
ATOM 1651 N N . VAL A 1 217 ? -16.532 11.712 9.888 1.00 94.06 217 VAL A N 1
ATOM 1652 C CA . VAL A 1 217 ? -16.032 11.738 8.507 1.00 94.06 217 VAL A CA 1
ATOM 1653 C C . VAL A 1 217 ? -16.890 10.876 7.600 1.00 94.06 217 VAL A C 1
ATOM 1655 O O . VAL A 1 217 ? -17.319 11.349 6.551 1.00 94.06 217 VAL A O 1
ATOM 1658 N N . CYS A 1 218 ? -17.188 9.642 8.001 1.00 95.25 218 CYS A N 1
ATOM 1659 C CA . CYS A 1 218 ? -17.857 8.694 7.116 1.00 95.25 218 CYS A CA 1
ATOM 1660 C C . CYS A 1 218 ? -19.364 8.890 7.057 1.00 95.25 218 CYS A C 1
ATOM 1662 O O . CYS A 1 218 ? -19.920 9.011 5.966 1.00 95.25 218 CYS A O 1
ATOM 1664 N N . LYS A 1 219 ? -20.026 9.022 8.203 1.00 93.50 219 LYS A N 1
ATOM 1665 C CA . LYS A 1 219 ? -21.477 9.211 8.282 1.00 93.50 219 LYS A CA 1
ATOM 1666 C C . LYS A 1 219 ? -21.983 10.408 7.458 1.00 93.50 219 LYS A C 1
ATOM 1668 O O . LYS A 1 219 ? -22.956 10.234 6.723 1.00 93.50 219 LYS A O 1
ATOM 1673 N N . PRO A 1 220 ? -21.315 11.585 7.456 1.00 94.25 220 PRO A N 1
ATOM 1674 C CA . PRO A 1 220 ? -21.710 12.710 6.601 1.00 94.25 220 PRO A CA 1
ATOM 1675 C C . PRO A 1 220 ? -21.631 12.433 5.094 1.00 94.25 220 PRO A C 1
ATOM 1677 O O . PRO A 1 220 ? -22.273 13.131 4.314 1.00 94.25 220 PRO A O 1
ATOM 1680 N N . THR A 1 221 ? -20.856 11.433 4.663 1.00 92.38 221 THR A N 1
ATOM 1681 C CA . THR A 1 221 ? -20.709 11.081 3.239 1.00 92.38 221 THR A CA 1
ATOM 1682 C C . THR A 1 221 ? -21.843 10.191 2.724 1.00 92.38 221 THR A C 1
ATOM 1684 O O . THR A 1 221 ? -21.932 9.947 1.522 1.00 92.38 221 THR A O 1
ATOM 1687 N N . GLY A 1 222 ? -22.711 9.695 3.616 1.00 89.94 222 GLY A N 1
ATOM 1688 C CA . GLY A 1 222 ? -23.787 8.759 3.283 1.00 89.94 222 GLY A CA 1
ATOM 1689 C C . GLY A 1 222 ? -23.319 7.322 3.034 1.00 89.94 222 GLY A C 1
ATOM 1690 O O . GLY A 1 222 ? -24.135 6.475 2.674 1.00 89.94 222 GLY A O 1
ATOM 1691 N N . VAL A 1 223 ? -22.029 7.026 3.227 1.00 86.94 223 VAL A N 1
ATOM 1692 C CA . VAL A 1 223 ? -21.516 5.652 3.214 1.00 86.94 223 VAL A CA 1
ATOM 1693 C C . VAL A 1 223 ? -22.043 4.914 4.454 1.00 86.94 223 VAL A C 1
ATOM 1695 O O . VAL A 1 223 ? -21.843 5.405 5.567 1.00 86.94 223 VAL A O 1
ATOM 1698 N N . PRO A 1 224 ? -22.697 3.745 4.301 1.00 82.12 224 PRO A N 1
ATOM 1699 C CA . PRO A 1 224 ? -23.160 2.955 5.438 1.00 82.12 224 PRO A CA 1
ATOM 1700 C C . PRO A 1 224 ? -21.990 2.517 6.330 1.00 82.12 224 PRO A C 1
ATOM 1702 O O . PRO A 1 224 ? -21.060 1.860 5.860 1.00 82.12 224 PRO A O 1
ATOM 1705 N N . GLY A 1 225 ? -22.054 2.879 7.610 1.00 87.62 225 GLY A N 1
ATOM 1706 C CA . GLY A 1 225 ? -21.051 2.565 8.628 1.00 87.62 225 GLY A CA 1
ATOM 1707 C C . GLY A 1 225 ? -21.701 1.919 9.847 1.00 87.62 225 GLY A C 1
ATOM 1708 O O . GLY A 1 225 ? -22.311 0.852 9.737 1.00 87.62 225 GLY A O 1
ATOM 1709 N N . TYR A 1 226 ? -21.566 2.568 11.000 1.00 94.75 226 TYR A N 1
ATOM 1710 C CA . TYR A 1 226 ? -22.243 2.185 12.239 1.00 94.75 226 TYR A CA 1
ATOM 1711 C C . TYR A 1 226 ? -23.432 3.107 12.525 1.00 94.75 226 TYR A C 1
ATOM 1713 O O . TYR A 1 226 ? -23.465 4.262 12.093 1.00 94.75 226 TYR A O 1
ATOM 1721 N N . ASP A 1 227 ? -24.404 2.628 13.303 1.00 94.44 227 ASP A N 1
ATOM 1722 C CA . ASP A 1 227 ? -25.575 3.447 13.649 1.00 94.44 227 ASP A CA 1
ATOM 1723 C C . ASP A 1 227 ? -25.179 4.646 14.524 1.00 94.44 227 ASP A C 1
ATOM 1725 O O . ASP A 1 227 ? -25.701 5.759 14.393 1.00 94.44 227 ASP A O 1
ATOM 1729 N N . ASN A 1 228 ? -24.237 4.422 15.439 1.00 94.12 228 ASN A N 1
ATOM 1730 C CA . ASN A 1 228 ? -23.660 5.416 16.334 1.00 94.12 228 ASN A CA 1
ATOM 1731 C C . ASN A 1 228 ? -22.347 4.887 16.939 1.00 94.12 228 ASN A C 1
ATOM 1733 O O . ASN A 1 228 ? -21.949 3.740 16.739 1.00 94.12 228 ASN A O 1
ATOM 1737 N N . THR A 1 229 ? -21.682 5.717 17.739 1.00 95.38 229 THR A N 1
ATOM 1738 C CA . THR A 1 229 ? -20.405 5.372 18.379 1.00 95.38 229 THR A CA 1
ATOM 1739 C C . THR A 1 229 ? -20.487 4.183 19.343 1.00 95.38 229 THR A C 1
ATOM 1741 O O . THR A 1 229 ? -19.502 3.461 19.486 1.00 95.38 229 THR A O 1
ATOM 1744 N N . THR A 1 230 ? -21.637 3.948 19.986 1.00 97.06 230 THR A N 1
ATOM 1745 C CA . THR A 1 230 ? -21.832 2.790 20.879 1.00 97.06 230 THR A CA 1
ATOM 1746 C C . THR A 1 230 ? -21.946 1.502 20.070 1.00 97.06 230 THR A C 1
ATOM 1748 O O . THR A 1 230 ? -21.267 0.528 20.386 1.00 97.06 230 THR A O 1
ATOM 1751 N N . ASP A 1 231 ? -22.737 1.528 18.997 1.00 97.25 231 ASP A N 1
ATOM 1752 C CA . ASP A 1 231 ? -22.874 0.425 18.041 1.00 97.25 231 ASP A CA 1
ATOM 1753 C C . ASP A 1 231 ? -21.514 0.025 17.439 1.00 97.25 231 ASP A C 1
ATOM 1755 O O . ASP A 1 231 ? -21.129 -1.147 17.437 1.00 97.25 231 ASP A O 1
ATOM 1759 N N . CYS A 1 232 ? -20.739 1.032 17.028 1.00 97.88 232 CYS A N 1
ATOM 1760 C CA . CYS A 1 232 ? -19.374 0.867 16.544 1.00 97.88 232 CYS A CA 1
ATOM 1761 C C . CYS A 1 232 ? -18.468 0.171 17.562 1.00 97.88 232 CYS A C 1
ATOM 1763 O O . CYS A 1 232 ? -17.824 -0.833 17.249 1.00 97.88 232 CYS A O 1
ATOM 1765 N N . ALA A 1 233 ? -18.432 0.674 18.798 1.00 97.25 233 ALA A N 1
ATOM 1766 C CA . ALA A 1 233 ? -17.573 0.116 19.830 1.00 97.25 233 A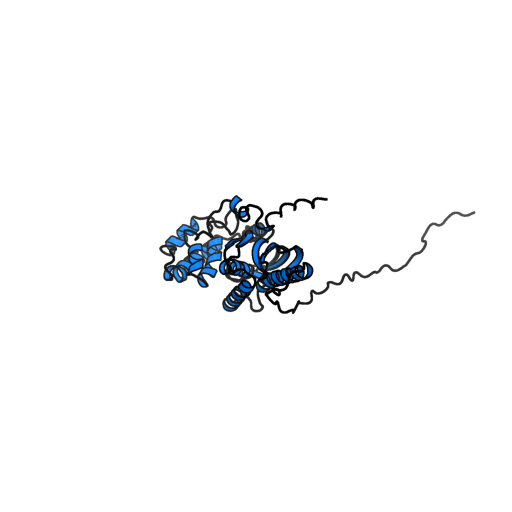LA A CA 1
ATOM 1767 C C . ALA A 1 233 ? -17.952 -1.334 20.163 1.00 97.25 233 ALA A C 1
ATOM 1769 O O . ALA A 1 233 ? -17.067 -2.180 20.284 1.00 97.25 233 ALA A O 1
ATOM 1770 N N . GLN A 1 234 ? -19.250 -1.637 20.255 1.00 97.44 234 GLN A N 1
ATOM 1771 C CA . GLN A 1 234 ? -19.742 -2.991 20.517 1.00 97.44 234 GLN A CA 1
ATOM 1772 C C . GLN A 1 234 ? -19.336 -3.973 19.416 1.00 97.44 234 GLN A C 1
ATOM 1774 O O . GLN A 1 234 ? -18.847 -5.061 19.720 1.00 97.44 234 GLN A O 1
ATOM 1779 N N . TYR A 1 235 ? -19.482 -3.587 18.146 1.00 97.25 235 TYR A N 1
ATOM 1780 C CA . TYR A 1 235 ? -19.040 -4.430 17.038 1.00 97.25 235 TYR A CA 1
ATOM 1781 C C . TYR A 1 235 ? -17.528 -4.652 17.054 1.00 97.25 235 TYR A C 1
ATOM 1783 O O . TYR A 1 235 ? -17.077 -5.793 16.976 1.00 97.25 235 TYR A O 1
ATOM 1791 N N . LEU A 1 236 ? -16.732 -3.591 17.202 1.00 95.81 236 LEU A N 1
ATOM 1792 C CA . LEU A 1 236 ? -15.274 -3.712 17.169 1.00 95.81 236 LEU A CA 1
ATOM 1793 C C . LEU A 1 236 ? -14.719 -4.526 18.346 1.00 95.81 236 LEU A C 1
ATOM 1795 O O . LEU A 1 236 ? -13.692 -5.180 18.201 1.00 95.81 236 LEU A O 1
ATOM 1799 N N . MET A 1 237 ? -15.400 -4.541 19.495 1.00 94.19 237 MET A N 1
ATOM 1800 C CA . MET A 1 237 ? -15.060 -5.438 20.607 1.00 94.19 237 MET A CA 1
ATOM 1801 C C . MET A 1 237 ? -15.404 -6.910 20.329 1.00 94.19 237 MET A C 1
ATOM 1803 O O . MET A 1 237 ? -14.881 -7.786 21.013 1.00 94.19 237 MET A O 1
ATOM 1807 N N . SER A 1 238 ? -16.278 -7.188 19.356 1.00 94.25 238 SER A N 1
ATOM 1808 C CA . SER A 1 238 ? -16.715 -8.548 19.006 1.00 94.25 238 SER A CA 1
ATOM 1809 C C . SER A 1 238 ? -15.831 -9.248 17.969 1.00 94.25 238 SER A C 1
ATOM 1811 O O . SER A 1 238 ? -15.937 -10.463 17.810 1.00 94.25 238 SER A O 1
ATOM 1813 N N . ILE A 1 239 ? -14.951 -8.510 17.285 1.00 91.12 239 ILE A N 1
ATOM 1814 C CA . ILE A 1 239 ? -14.043 -9.048 16.262 1.00 91.12 239 ILE A CA 1
ATOM 1815 C C . ILE A 1 239 ? -12.602 -9.172 16.795 1.00 91.12 239 ILE A C 1
ATOM 1817 O O . ILE A 1 239 ? -12.240 -8.518 17.779 1.00 91.12 239 ILE A O 1
ATOM 1821 N N . PRO A 1 240 ? -11.742 -9.996 16.166 1.00 88.31 240 PRO A N 1
ATOM 1822 C CA . PRO A 1 240 ? -10.340 -10.113 16.554 1.00 88.31 240 PRO A CA 1
ATOM 1823 C C . PRO A 1 240 ? -9.594 -8.770 16.555 1.00 88.31 240 PRO A C 1
ATOM 1825 O O . PRO A 1 240 ? -9.861 -7.876 15.753 1.00 88.31 240 PRO A O 1
ATOM 1828 N N . ARG A 1 241 ? -8.586 -8.639 17.428 1.00 84.06 241 ARG A N 1
ATOM 1829 C CA . ARG A 1 241 ? -7.695 -7.460 17.452 1.00 84.06 241 ARG A CA 1
ATOM 1830 C C . ARG A 1 241 ? -6.811 -7.418 16.200 1.00 84.06 241 ARG A C 1
ATOM 1832 O O . ARG A 1 241 ? -6.734 -6.394 15.530 1.00 84.06 241 ARG A O 1
ATOM 1839 N N . ILE A 1 242 ? -6.176 -8.554 15.914 1.00 75.06 242 ILE A N 1
ATOM 1840 C CA . ILE A 1 242 ? -5.351 -8.886 14.745 1.00 75.06 242 ILE A CA 1
ATOM 1841 C C . ILE A 1 242 ? -5.792 -10.285 14.287 1.00 75.06 242 ILE A C 1
ATOM 1843 O O . ILE A 1 242 ? -6.205 -11.096 15.119 1.00 75.06 242 ILE A O 1
ATOM 1847 N N . SER A 1 243 ? -5.734 -10.559 12.982 1.00 68.88 243 SER A N 1
ATOM 1848 C CA . SER A 1 243 ? -6.084 -11.870 12.416 1.00 68.88 243 SER A CA 1
ATOM 1849 C C . SER A 1 243 ? -4.874 -12.805 12.297 1.00 68.88 243 SER A C 1
ATOM 1851 O O . SER A 1 243 ? -3.729 -12.353 12.288 1.00 68.88 243 SER A O 1
ATOM 1853 N N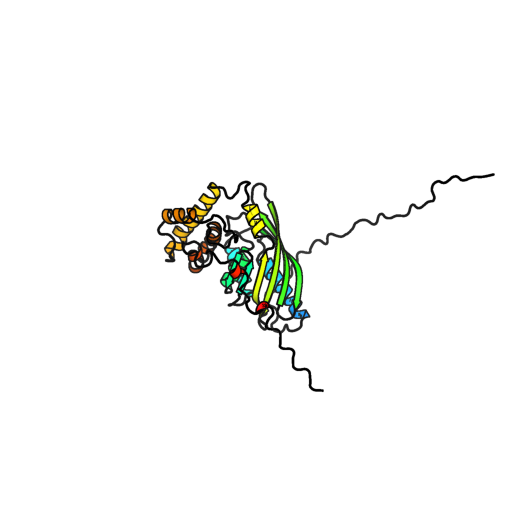 . VAL A 1 244 ? -5.131 -14.105 12.115 1.00 56.94 244 VAL A N 1
ATOM 1854 C CA . VAL A 1 244 ? -4.101 -15.117 11.786 1.00 56.94 244 VAL A CA 1
ATOM 1855 C C . VAL A 1 244 ? -3.397 -14.845 10.451 1.00 56.94 244 VAL A C 1
ATOM 1857 O O . VAL A 1 244 ? -2.312 -15.361 10.201 1.00 56.94 244 VAL A O 1
ATOM 1860 N N . HIS A 1 245 ? -3.998 -14.009 9.605 1.00 57.94 245 HIS A N 1
ATOM 1861 C CA . HIS A 1 245 ? -3.455 -13.555 8.327 1.00 57.94 245 HIS A CA 1
ATOM 1862 C C . HIS A 1 245 ? -2.820 -12.153 8.431 1.00 57.94 245 HIS A C 1
ATOM 1864 O O . HIS A 1 245 ? -2.566 -11.489 7.428 1.00 57.94 245 HIS A O 1
ATOM 1870 N N . GLY A 1 246 ? -2.534 -11.689 9.654 1.00 63.56 246 GLY A N 1
ATOM 1871 C CA . GLY A 1 246 ? -1.897 -10.403 9.925 1.00 63.56 246 GLY A CA 1
ATOM 1872 C C . GLY A 1 246 ? -2.869 -9.222 9.854 1.00 63.56 246 GLY A C 1
ATOM 1873 O O . GLY A 1 246 ? -4.014 -9.303 10.311 1.00 63.56 246 GLY A O 1
ATOM 1874 N N . ALA A 1 247 ? -2.403 -8.102 9.291 1.00 67.25 247 ALA A N 1
ATOM 1875 C CA . ALA A 1 247 ? -3.154 -6.845 9.176 1.00 67.25 247 ALA A CA 1
ATOM 1876 C C . ALA A 1 247 ? -4.349 -6.904 8.200 1.00 67.25 247 ALA A C 1
ATOM 1878 O O . ALA A 1 247 ? -5.088 -5.931 8.105 1.00 67.25 247 ALA A O 1
ATOM 1879 N N . GLN A 1 248 ? -4.535 -8.026 7.497 1.00 69.56 248 GLN A N 1
ATOM 1880 C CA . GLN A 1 248 ? -5.426 -8.171 6.341 1.00 69.56 248 GLN A CA 1
ATOM 1881 C C . GLN A 1 248 ? -6.805 -8.789 6.577 1.00 69.56 248 GLN A C 1
ATOM 1883 O O . GLN A 1 248 ? -7.586 -8.865 5.635 1.00 69.56 248 GLN A O 1
ATOM 1888 N N . GLY A 1 249 ? -7.108 -9.272 7.778 1.00 79.75 249 GLY A N 1
ATOM 1889 C CA . GLY A 1 249 ? -8.394 -9.926 8.044 1.00 79.75 249 GLY A CA 1
ATOM 1890 C C . GLY A 1 249 ? -9.508 -8.982 8.498 1.00 79.75 249 GLY A C 1
ATOM 1891 O O . GLY A 1 249 ? -9.324 -7.767 8.633 1.00 79.75 249 GLY A O 1
ATOM 1892 N N . ASP A 1 250 ? -10.649 -9.578 8.849 1.00 89.88 250 ASP A N 1
ATOM 1893 C CA . ASP A 1 250 ? -11.716 -8.878 9.573 1.00 89.88 250 ASP A CA 1
ATOM 1894 C C . ASP A 1 250 ? -11.303 -8.672 11.037 1.00 89.88 250 ASP A C 1
ATOM 1896 O O . ASP A 1 250 ? -11.550 -9.500 11.914 1.00 89.88 250 ASP A O 1
ATOM 1900 N N . ASN A 1 251 ? -10.567 -7.590 11.294 1.00 88.06 251 ASN A N 1
ATOM 1901 C CA . ASN A 1 251 ? -10.036 -7.282 12.616 1.00 88.06 251 ASN A CA 1
ATOM 1902 C C . ASN A 1 251 ? -9.951 -5.771 12.875 1.00 88.06 251 ASN A C 1
ATOM 1904 O O . ASN A 1 251 ? -9.959 -4.949 11.953 1.00 88.06 251 ASN A O 1
ATOM 1908 N N . VAL A 1 252 ? -9.846 -5.401 14.154 1.00 88.56 252 VAL A N 1
ATOM 1909 C CA . VAL A 1 252 ? -9.779 -3.995 14.588 1.00 88.56 252 VAL A CA 1
ATOM 1910 C C . VAL A 1 252 ? -8.577 -3.274 13.978 1.00 88.56 252 VAL A C 1
ATOM 1912 O O . VAL A 1 252 ? -8.695 -2.110 13.599 1.00 88.56 252 VAL A O 1
ATOM 1915 N N . TYR A 1 253 ? -7.432 -3.945 13.851 1.00 81.94 253 TYR A N 1
ATOM 1916 C CA . TYR A 1 253 ? -6.213 -3.335 13.329 1.00 81.94 253 TYR A CA 1
ATOM 1917 C C . TYR A 1 253 ? -6.341 -2.909 11.858 1.00 81.94 253 TYR A C 1
ATOM 1919 O O . TYR A 1 253 ? -5.993 -1.775 11.532 1.00 81.94 253 TYR A O 1
ATOM 1927 N N . CYS A 1 254 ? -6.904 -3.755 10.989 1.00 84.50 254 CYS A N 1
ATOM 1928 C CA . CYS A 1 254 ? -7.174 -3.410 9.588 1.00 84.50 254 CYS A CA 1
ATOM 1929 C C . CYS A 1 254 ? -8.019 -2.133 9.491 1.00 84.50 254 CYS A C 1
ATOM 1931 O O . CYS A 1 254 ? -7.668 -1.165 8.815 1.00 84.50 254 CYS A O 1
ATOM 1933 N N . ARG A 1 255 ? -9.115 -2.097 10.254 1.00 91.44 255 ARG A N 1
ATOM 1934 C CA . ARG A 1 255 ? -10.054 -0.968 10.282 1.00 91.44 255 ARG A CA 1
ATOM 1935 C C . ARG A 1 255 ? -9.386 0.288 10.804 1.00 91.44 255 ARG A C 1
ATOM 1937 O O . ARG A 1 255 ? -9.579 1.366 10.250 1.00 91.44 255 ARG A O 1
ATOM 1944 N N . PHE A 1 256 ? -8.562 0.139 11.836 1.00 85.56 256 PHE A N 1
ATOM 1945 C CA . PHE A 1 256 ? -7.789 1.232 12.391 1.00 85.56 256 PHE A CA 1
ATOM 1946 C C . PHE A 1 256 ? -6.858 1.851 11.339 1.00 85.56 256 PHE A C 1
ATOM 1948 O O . PHE A 1 256 ? -6.848 3.072 11.195 1.00 85.56 256 PHE A O 1
ATOM 1955 N N . LEU A 1 257 ? -6.124 1.040 10.567 1.00 79.06 257 LEU A N 1
ATOM 1956 C CA . LEU A 1 257 ? -5.279 1.539 9.474 1.00 79.06 257 LEU A CA 1
ATOM 1957 C C . LEU A 1 257 ? -6.094 2.343 8.454 1.00 79.06 257 LEU A C 1
ATOM 1959 O O . LEU A 1 257 ? -5.663 3.408 8.016 1.00 79.06 257 LEU A O 1
ATOM 1963 N N . HIS A 1 258 ? -7.299 1.875 8.129 1.00 85.50 258 HIS A N 1
ATOM 1964 C CA . HIS A 1 258 ? -8.166 2.534 7.159 1.00 85.50 258 HIS A CA 1
ATOM 1965 C C . HIS A 1 258 ? -8.738 3.886 7.611 1.00 85.50 258 HIS A C 1
ATOM 1967 O O . HIS A 1 258 ? -9.105 4.700 6.760 1.00 85.50 258 HIS A O 1
ATOM 1973 N N . THR A 1 259 ? -8.757 4.179 8.917 1.00 86.00 259 THR A N 1
ATOM 1974 C CA . THR A 1 259 ? -9.305 5.443 9.451 1.00 86.00 259 THR A CA 1
ATOM 1975 C C . THR A 1 259 ? -8.644 6.677 8.863 1.00 86.00 259 THR A C 1
ATOM 1977 O O . THR A 1 259 ? -9.299 7.682 8.605 1.00 86.00 259 THR A O 1
ATOM 1980 N N . ALA A 1 260 ? -7.349 6.612 8.609 1.00 77.31 260 ALA A N 1
ATOM 1981 C CA . ALA A 1 260 ? -6.621 7.774 8.154 1.00 77.31 260 ALA A CA 1
ATOM 1982 C C . ALA A 1 260 ? -6.613 7.933 6.632 1.00 77.31 260 ALA A C 1
ATOM 1984 O O . ALA A 1 260 ? -6.316 9.017 6.151 1.00 77.31 260 ALA A O 1
ATOM 1985 N N . TYR A 1 261 ? -7.011 6.910 5.874 1.00 78.31 261 TYR A N 1
ATOM 1986 C CA . TYR A 1 261 ? -7.373 7.097 4.466 1.00 78.31 261 TYR A CA 1
ATOM 1987 C C . TYR A 1 261 ? -8.804 7.596 4.327 1.00 78.31 261 TYR A C 1
ATOM 1989 O O . TYR A 1 261 ? -9.097 8.378 3.427 1.00 78.31 261 TYR A O 1
ATOM 1997 N N . ALA A 1 262 ? -9.687 7.212 5.252 1.00 86.62 262 ALA A N 1
ATOM 1998 C CA . ALA A 1 262 ? -11.044 7.736 5.303 1.00 86.62 262 ALA A CA 1
ATOM 1999 C C . ALA A 1 262 ? -11.073 9.257 5.514 1.00 86.62 262 ALA A C 1
ATOM 2001 O O . ALA A 1 262 ? -11.986 9.904 5.023 1.00 86.62 262 ALA A O 1
ATOM 2002 N N . THR A 1 263 ? -10.069 9.861 6.162 1.00 83.06 263 THR A N 1
ATOM 2003 C CA . THR A 1 263 ? -9.954 11.331 6.264 1.00 83.06 263 THR A CA 1
ATOM 2004 C C . THR A 1 263 ? -9.467 12.006 4.979 1.00 83.06 263 THR A C 1
ATOM 2006 O O . THR A 1 263 ? -9.579 13.225 4.862 1.00 83.06 263 THR A O 1
ATOM 2009 N N . VAL A 1 264 ? -8.931 11.235 4.029 1.00 79.44 264 VAL A N 1
ATOM 2010 C CA . VAL A 1 264 ? -8.356 11.722 2.769 1.00 79.44 264 VAL A CA 1
ATOM 2011 C C . VAL A 1 264 ? -9.323 11.539 1.606 1.00 79.44 264 VAL A C 1
ATOM 2013 O O . VAL A 1 264 ? -9.657 12.508 0.930 1.00 79.44 264 VAL A O 1
ATOM 2016 N N . ASP A 1 265 ? -9.798 10.311 1.403 1.00 82.75 265 ASP A N 1
ATOM 2017 C CA . ASP A 1 265 ? -10.847 9.974 0.441 1.00 82.75 265 ASP A CA 1
ATOM 2018 C C . ASP A 1 265 ? -11.931 9.146 1.152 1.00 82.75 265 ASP A C 1
ATOM 2020 O O . ASP A 1 265 ? -11.930 7.907 1.102 1.00 82.75 265 ASP A O 1
ATOM 2024 N N . PRO A 1 266 ? -12.864 9.825 1.848 1.00 90.00 266 PRO A N 1
ATOM 2025 C CA . PRO A 1 266 ? -13.926 9.161 2.590 1.00 90.00 266 PRO A CA 1
ATOM 2026 C C . PRO A 1 266 ? -14.771 8.234 1.716 1.00 90.00 266 PRO A C 1
ATOM 2028 O O . PRO A 1 266 ? -15.160 7.154 2.151 1.00 90.00 266 PRO A O 1
ATOM 2031 N N . LYS A 1 267 ? -15.038 8.621 0.462 1.00 90.19 267 LYS A N 1
ATOM 2032 C CA . LYS A 1 267 ? -15.921 7.857 -0.426 1.00 90.19 267 LYS A CA 1
ATOM 2033 C C . LYS A 1 267 ? -15.365 6.459 -0.687 1.00 90.19 267 LYS A C 1
ATOM 2035 O O . LYS A 1 267 ? -16.137 5.503 -0.738 1.00 90.19 267 LYS A O 1
ATOM 2040 N N . TYR A 1 268 ? -14.051 6.354 -0.862 1.00 85.88 268 TYR A N 1
ATOM 2041 C CA . TYR A 1 268 ? -13.394 5.080 -1.122 1.00 85.88 268 TYR A CA 1
ATOM 2042 C C . TYR A 1 268 ? -13.075 4.308 0.162 1.00 85.88 268 TYR A C 1
ATOM 2044 O O . TYR A 1 268 ? -13.223 3.091 0.190 1.00 85.88 268 TYR A O 1
ATOM 2052 N N . HIS A 1 269 ? -12.663 4.990 1.236 1.00 89.56 269 HIS A N 1
ATOM 2053 C CA . HIS A 1 269 ? -12.079 4.322 2.407 1.00 89.56 269 HIS A CA 1
ATOM 2054 C C . HIS A 1 269 ? -13.021 4.125 3.597 1.00 89.56 269 HIS A C 1
ATOM 2056 O O . HIS A 1 269 ? -12.779 3.237 4.416 1.00 89.56 269 HIS A O 1
ATOM 2062 N N . CYS A 1 270 ? -14.120 4.874 3.688 1.00 94.19 270 CYS A N 1
ATOM 2063 C CA . CYS A 1 270 ? -15.119 4.667 4.739 1.00 94.19 270 CYS A CA 1
ATOM 2064 C C . CYS A 1 270 ? -15.764 3.271 4.750 1.00 94.19 270 CYS A C 1
ATOM 2066 O O . CYS A 1 270 ? -15.928 2.720 5.842 1.00 94.19 270 CYS A O 1
ATOM 2068 N N . PRO A 1 271 ? -16.064 2.628 3.600 1.00 94.81 271 PRO A N 1
ATOM 2069 C CA . PRO A 1 271 ? -16.569 1.255 3.608 1.00 94.81 271 PRO A CA 1
ATOM 2070 C C . PRO A 1 271 ? -15.638 0.276 4.342 1.00 94.81 271 PRO A C 1
ATOM 2072 O O . PRO A 1 271 ? -16.107 -0.691 4.938 1.00 94.81 271 PRO A O 1
ATOM 2075 N N . HIS A 1 272 ? -14.324 0.532 4.335 1.00 92.12 272 HIS A N 1
ATOM 2076 C CA . HIS A 1 272 ? -13.321 -0.353 4.930 1.00 92.12 272 HIS A CA 1
ATOM 2077 C C . HIS A 1 272 ? -13.301 -0.301 6.465 1.00 92.12 272 HIS A C 1
ATOM 2079 O O . HIS A 1 272 ? -12.963 -1.293 7.110 1.00 92.12 272 HIS A O 1
ATOM 2085 N N . ILE A 1 273 ? -13.702 0.822 7.073 1.00 94.50 273 ILE A N 1
ATOM 2086 C CA . ILE A 1 273 ? -13.754 0.954 8.540 1.00 94.50 273 ILE A CA 1
ATOM 2087 C C . ILE A 1 273 ? -15.098 0.515 9.141 1.00 94.50 273 ILE A C 1
ATOM 2089 O O . ILE A 1 273 ? -15.145 0.183 10.327 1.00 94.50 273 ILE A O 1
ATOM 2093 N N . GLY A 1 274 ? -16.166 0.484 8.335 1.00 94.44 274 GLY A N 1
ATOM 2094 C CA . GLY A 1 274 ? -17.526 0.095 8.735 1.00 94.44 274 GLY A CA 1
ATOM 2095 C C . GLY A 1 274 ? -17.749 -1.420 8.821 1.00 94.44 274 GLY A C 1
ATOM 2096 O O . GLY A 1 274 ? -16.921 -2.198 8.359 1.00 94.44 274 GLY A O 1
ATOM 2097 N N . ARG A 1 275 ? -18.892 -1.866 9.364 1.00 93.94 275 ARG A N 1
ATOM 2098 C CA . ARG A 1 275 ? -19.189 -3.284 9.696 1.00 93.94 275 ARG A CA 1
ATOM 2099 C C . ARG A 1 275 ? -18.856 -4.312 8.610 1.00 93.94 275 ARG A C 1
ATOM 2101 O O . ARG A 1 275 ? -18.416 -5.407 8.922 1.00 93.94 275 ARG A O 1
ATOM 2108 N N . THR A 1 276 ? -19.064 -3.991 7.336 1.00 92.88 276 THR A N 1
ATOM 2109 C CA . THR A 1 276 ? -18.826 -4.942 6.236 1.00 92.88 276 THR A CA 1
ATOM 2110 C C . THR A 1 276 ? -17.354 -5.062 5.846 1.00 92.88 276 THR A C 1
ATOM 2112 O O . THR A 1 276 ? -16.996 -5.954 5.085 1.00 92.88 276 THR A O 1
ATOM 2115 N N . GLY A 1 277 ? -16.505 -4.130 6.294 1.00 92.00 277 GLY A N 1
ATOM 2116 C CA . GLY A 1 277 ? -15.099 -4.044 5.888 1.00 92.00 277 GLY A CA 1
ATOM 2117 C C . GLY A 1 277 ? -14.878 -3.675 4.424 1.00 92.00 277 GLY A C 1
ATOM 2118 O O . GLY A 1 277 ? -13.730 -3.659 3.979 1.00 92.00 277 GLY A O 1
ATOM 2119 N N . GLY A 1 278 ? -15.944 -3.390 3.665 1.00 90.31 278 GLY A N 1
ATOM 2120 C CA . GLY A 1 278 ? -15.878 -2.933 2.275 1.00 90.31 278 GLY A CA 1
ATOM 2121 C C . GLY A 1 278 ? -15.081 -3.852 1.343 1.00 90.31 278 GLY A C 1
ATOM 2122 O O . GLY A 1 278 ? -14.525 -3.380 0.359 1.00 90.31 278 GLY A O 1
ATOM 2123 N N . GLY A 1 279 ? -14.960 -5.144 1.673 1.00 86.31 279 GLY A N 1
ATOM 2124 C CA . GLY A 1 279 ? -14.138 -6.113 0.933 1.00 86.31 279 GLY A CA 1
ATOM 2125 C C . GLY A 1 279 ? -12.621 -6.015 1.170 1.00 86.31 279 GLY A C 1
ATOM 2126 O O . GLY A 1 279 ? -11.872 -6.857 0.663 1.00 86.31 279 GLY A O 1
ATOM 2127 N N . GLN A 1 280 ? -12.162 -5.031 1.952 1.00 84.31 280 GLN A N 1
ATOM 2128 C CA . GLN A 1 280 ? -10.757 -4.888 2.346 1.00 84.31 280 GLN A CA 1
ATOM 2129 C C . GLN A 1 280 ? -10.495 -5.524 3.709 1.00 84.31 280 GLN A C 1
ATOM 2131 O O . GLN A 1 280 ? -9.702 -6.454 3.791 1.00 84.31 280 GLN A O 1
ATOM 2136 N N . CYS A 1 281 ? -11.215 -5.092 4.749 1.00 88.88 281 CYS A N 1
ATOM 2137 C CA . CYS A 1 281 ? -11.115 -5.656 6.098 1.00 88.88 281 CYS A CA 1
ATOM 2138 C C . CYS A 1 281 ? -12.122 -6.788 6.289 1.00 88.88 281 CYS A C 1
ATOM 2140 O O . CYS A 1 281 ? -13.072 -6.667 7.060 1.00 88.88 281 CYS A O 1
ATOM 2142 N N . VAL A 1 282 ? -11.945 -7.859 5.519 1.00 88.75 282 VAL A N 1
ATOM 2143 C CA . VAL A 1 282 ? -12.782 -9.063 5.555 1.00 88.75 282 VAL A CA 1
ATOM 2144 C C . VAL A 1 282 ? -11.892 -10.290 5.671 1.00 88.75 282 VAL A C 1
ATOM 2146 O O . VAL A 1 282 ? -10.759 -10.279 5.192 1.00 88.75 282 VAL A O 1
ATOM 2149 N N . GLU A 1 283 ? -12.399 -11.360 6.273 1.00 85.75 283 GLU A N 1
ATOM 2150 C CA . GLU A 1 283 ? -11.661 -12.619 6.301 1.00 85.75 283 GLU A CA 1
ATOM 2151 C C . GLU A 1 283 ? -11.583 -13.210 4.889 1.00 85.75 283 GLU A C 1
ATOM 2153 O O . GLU A 1 283 ? -12.601 -13.353 4.205 1.00 85.75 283 GLU A O 1
ATOM 2158 N N . LYS A 1 284 ? -10.368 -13.545 4.447 1.00 76.38 284 LYS A N 1
ATOM 2159 C CA . LYS A 1 284 ? -10.110 -14.162 3.142 1.00 76.38 284 LYS A CA 1
ATOM 2160 C C . LYS A 1 284 ? -9.469 -15.532 3.352 1.00 76.38 284 LYS A C 1
ATOM 2162 O O . LYS A 1 284 ? -8.560 -15.643 4.175 1.00 76.38 284 LYS A O 1
ATOM 2167 N N . PRO A 1 285 ? -9.905 -16.579 2.629 1.00 75.12 285 PRO A N 1
ATOM 2168 C CA . PRO A 1 285 ? -9.213 -17.858 2.622 1.00 75.12 285 PRO A CA 1
ATOM 2169 C C . PRO A 1 285 ? -7.729 -17.678 2.298 1.00 75.12 285 PRO A C 1
ATOM 2171 O O . PRO A 1 285 ? -7.381 -16.988 1.344 1.00 75.12 285 PRO A O 1
ATOM 2174 N N . TYR A 1 286 ? -6.852 -18.367 3.032 1.00 68.06 286 TYR A N 1
ATOM 2175 C CA . TYR A 1 286 ? -5.403 -18.259 2.826 1.00 68.06 286 TYR A CA 1
ATOM 2176 C C . TYR A 1 286 ? -4.971 -18.496 1.365 1.00 68.06 286 TYR A C 1
ATOM 2178 O O . TYR A 1 286 ? -4.038 -17.865 0.872 1.00 68.06 286 TYR A O 1
ATOM 2186 N N . ALA A 1 287 ? -5.669 -19.390 0.658 1.00 71.12 287 ALA A N 1
ATOM 2187 C CA . ALA A 1 287 ? -5.412 -19.690 -0.747 1.00 71.12 287 ALA A CA 1
ATOM 2188 C C . ALA A 1 287 ? -5.569 -18.461 -1.660 1.00 71.12 287 ALA A C 1
ATOM 2190 O O . ALA A 1 287 ? -4.792 -18.311 -2.602 1.00 71.12 287 ALA A O 1
ATOM 2191 N N . ASP A 1 288 ? -6.495 -17.550 -1.357 1.00 72.44 288 ASP A N 1
ATOM 2192 C CA . ASP A 1 288 ? -6.763 -16.363 -2.176 1.00 72.44 288 ASP A CA 1
ATOM 2193 C C . ASP A 1 288 ? -5.540 -15.436 -2.253 1.00 72.44 288 ASP A C 1
ATOM 2195 O O . ASP A 1 288 ? -5.352 -14.745 -3.253 1.00 72.44 288 ASP A O 1
ATOM 2199 N N . HIS A 1 289 ? -4.633 -15.487 -1.268 1.00 63.19 289 HIS A N 1
ATOM 2200 C CA . HIS A 1 289 ? -3.363 -14.752 -1.302 1.00 63.19 289 HIS A CA 1
ATOM 2201 C C . HIS A 1 289 ? -2.387 -15.237 -2.387 1.00 63.19 289 HIS A C 1
ATOM 2203 O O . HIS A 1 289 ? -1.436 -14.520 -2.715 1.00 63.19 289 HIS A O 1
ATOM 2209 N N . PHE A 1 290 ? -2.587 -16.438 -2.939 1.00 64.00 290 PHE A N 1
ATOM 2210 C CA . PHE A 1 290 ? -1.699 -17.060 -3.930 1.00 64.00 290 PHE A CA 1
ATOM 2211 C C . PHE A 1 290 ? -2.367 -17.276 -5.292 1.00 64.00 290 PHE A C 1
ATOM 2213 O O . PHE A 1 290 ? -1.680 -17.580 -6.264 1.00 64.00 290 PHE A O 1
ATOM 2220 N N . LEU A 1 291 ? -3.685 -17.086 -5.388 1.00 65.88 291 LEU A N 1
ATOM 2221 C CA . LEU A 1 291 ? -4.459 -17.303 -6.616 1.00 65.88 291 LEU A CA 1
ATOM 2222 C C . LEU A 1 291 ? -4.501 -16.088 -7.556 1.00 65.88 291 LEU A C 1
ATOM 2224 O O . LEU A 1 291 ? -5.149 -16.152 -8.592 1.00 65.88 291 LEU A O 1
ATOM 2228 N N . LEU A 1 292 ? -3.822 -14.989 -7.222 1.00 61.62 292 LEU A N 1
ATOM 2229 C CA . LEU A 1 292 ? -3.953 -13.690 -7.905 1.00 61.62 292 LEU A CA 1
ATOM 2230 C C . LEU A 1 292 ? -3.291 -13.613 -9.280 1.00 61.62 292 LEU A C 1
ATOM 2232 O O . LEU A 1 292 ? -3.666 -12.775 -10.097 1.00 61.62 292 LEU A O 1
ATOM 2236 N N . PHE A 1 293 ? -2.341 -14.504 -9.556 1.00 65.38 293 PHE A N 1
ATOM 2237 C CA . PHE A 1 293 ? -1.747 -14.657 -10.882 1.00 65.38 293 PHE A CA 1
ATOM 2238 C C . PHE A 1 293 ? -1.992 -16.078 -11.398 1.00 65.38 293 PHE A C 1
ATOM 2240 O O . PHE A 1 293 ? -1.028 -16.832 -11.578 1.00 65.38 293 PHE A O 1
ATOM 2247 N N . PRO A 1 294 ? -3.260 -16.477 -11.618 1.00 51.41 294 PRO A N 1
ATOM 2248 C CA . PRO A 1 294 ? -3.527 -17.781 -12.192 1.00 51.41 294 PRO A CA 1
ATOM 2249 C C . PRO A 1 294 ? -2.882 -17.837 -13.589 1.00 51.41 294 PRO A C 1
ATOM 2251 O O . PRO A 1 294 ? -2.743 -16.825 -14.282 1.00 51.41 294 PRO A O 1
ATOM 2254 N N . ASP A 1 295 ? -2.402 -19.018 -13.967 1.00 53.09 295 ASP A N 1
ATOM 2255 C CA . ASP A 1 295 ? -1.873 -19.327 -15.305 1.00 53.09 295 ASP A CA 1
ATOM 2256 C C . ASP A 1 295 ? -0.561 -18.633 -15.723 1.00 53.09 295 ASP A C 1
ATOM 2258 O O . ASP A 1 295 ? -0.231 -18.562 -16.908 1.00 53.09 295 ASP A O 1
ATOM 2262 N N . GLY A 1 296 ? 0.240 -18.142 -14.771 1.00 54.94 296 GLY A N 1
ATOM 2263 C CA . GLY A 1 296 ? 1.557 -17.575 -15.087 1.00 54.94 296 GLY A CA 1
ATOM 2264 C C . GLY A 1 296 ? 1.492 -16.202 -15.764 1.00 54.94 296 GLY A C 1
ATOM 2265 O O . GLY A 1 296 ? 2.463 -15.778 -16.394 1.00 54.94 296 GLY A O 1
ATOM 2266 N N . ALA A 1 297 ? 0.381 -15.472 -15.599 1.00 62.91 297 ALA A N 1
ATOM 2267 C CA . ALA A 1 297 ? 0.176 -14.116 -16.121 1.00 62.91 297 ALA A CA 1
ATOM 2268 C C . ALA A 1 297 ? 1.337 -13.152 -15.804 1.00 62.91 297 ALA A C 1
ATOM 2270 O O . ALA A 1 297 ? 1.640 -12.259 -16.594 1.00 62.91 297 ALA A O 1
ATOM 2271 N N . PHE A 1 298 ? 2.041 -13.377 -14.690 1.00 66.94 298 PHE A N 1
ATOM 2272 C CA . PHE A 1 298 ? 3.222 -12.608 -14.310 1.00 66.94 298 PHE A CA 1
ATOM 2273 C C . PHE A 1 298 ? 4.374 -12.757 -15.319 1.00 66.94 298 PHE A C 1
ATOM 2275 O O . PHE A 1 298 ? 4.853 -11.770 -15.877 1.00 66.94 298 PHE A O 1
ATOM 2282 N N . MET A 1 299 ? 4.751 -14.002 -15.620 1.00 61.34 299 MET A N 1
ATOM 2283 C CA . MET A 1 299 ? 5.842 -14.362 -16.538 1.00 61.34 299 MET A CA 1
ATOM 2284 C C . MET A 1 299 ? 5.408 -14.303 -18.014 1.00 61.34 299 MET A C 1
ATOM 2286 O O . MET A 1 299 ? 6.244 -14.316 -18.915 1.00 61.34 299 MET A O 1
ATOM 2290 N N . GLY A 1 300 ? 4.094 -14.210 -18.261 1.00 55.75 300 GLY A N 1
ATOM 2291 C CA . GLY A 1 300 ? 3.484 -14.462 -19.562 1.00 55.75 300 GLY A CA 1
ATOM 2292 C C . GLY A 1 300 ? 3.352 -15.962 -19.831 1.00 55.75 300 GLY A C 1
ATOM 2293 O O . GLY A 1 300 ? 4.072 -16.784 -19.268 1.00 55.75 300 GLY A O 1
ATOM 2294 N N . THR A 1 301 ? 2.435 -16.341 -20.722 1.00 51.97 301 THR A N 1
ATOM 2295 C CA . THR A 1 301 ? 2.437 -17.702 -21.269 1.00 51.97 301 THR A CA 1
ATOM 2296 C C . THR A 1 301 ? 3.771 -17.937 -21.976 1.00 51.97 301 THR A C 1
ATOM 2298 O O . THR A 1 301 ? 4.130 -17.106 -22.821 1.00 51.97 301 THR A O 1
ATOM 2301 N N . PRO A 1 302 ? 4.493 -19.040 -21.697 1.00 50.00 302 PRO A N 1
ATOM 2302 C CA . PRO A 1 302 ? 5.669 -19.398 -22.472 1.00 50.00 302 PRO A CA 1
ATOM 2303 C C . PRO A 1 302 ? 5.296 -19.362 -23.952 1.00 50.00 302 PRO A C 1
ATOM 2305 O O . PRO A 1 302 ? 4.292 -19.963 -24.352 1.00 50.00 302 PRO A O 1
ATOM 2308 N N . ALA A 1 303 ? 6.066 -18.645 -24.772 1.00 48.97 303 ALA A N 1
ATOM 2309 C CA . ALA A 1 303 ? 5.918 -18.774 -26.212 1.00 48.97 303 ALA A CA 1
ATOM 2310 C C . ALA A 1 303 ? 6.018 -20.271 -26.533 1.00 48.97 303 ALA A C 1
ATOM 2312 O O . ALA A 1 303 ? 6.987 -20.917 -26.124 1.00 48.97 303 ALA A O 1
ATOM 2313 N N . ARG A 1 304 ? 5.012 -20.847 -27.216 1.00 48.28 304 ARG A N 1
ATOM 2314 C CA . ARG A 1 304 ? 5.158 -22.216 -27.732 1.00 48.28 304 ARG A CA 1
ATOM 2315 C C . ARG A 1 304 ? 6.478 -22.237 -28.496 1.00 48.28 304 ARG A C 1
ATOM 2317 O O . ARG A 1 304 ? 6.649 -21.351 -29.339 1.00 48.28 304 ARG A O 1
ATOM 2324 N N . PRO A 1 305 ? 7.397 -23.178 -28.215 1.00 48.47 305 PRO A N 1
ATOM 2325 C CA . PRO A 1 305 ? 8.631 -23.265 -28.972 1.00 48.47 305 PRO A CA 1
ATOM 2326 C C . PRO A 1 305 ? 8.258 -23.274 -30.451 1.00 48.47 305 PRO A C 1
ATOM 2328 O O . PRO A 1 305 ? 7.456 -24.102 -30.897 1.00 48.47 305 PRO A O 1
ATOM 2331 N N . GLY A 1 306 ? 8.742 -22.261 -31.174 1.00 48.50 306 GLY A N 1
ATOM 2332 C CA . GLY A 1 306 ? 8.491 -22.129 -32.599 1.00 48.50 306 GLY A CA 1
ATOM 2333 C C . GLY A 1 306 ? 8.873 -23.441 -33.267 1.00 48.50 306 GLY A C 1
ATOM 2334 O O . GLY A 1 306 ? 9.894 -24.040 -32.923 1.00 48.50 306 GLY A O 1
ATOM 2335 N N . LYS A 1 307 ? 8.021 -23.921 -34.177 1.00 46.38 307 LYS A N 1
ATOM 2336 C CA . LYS A 1 307 ? 8.302 -25.133 -34.946 1.00 46.38 307 LYS A CA 1
ATOM 2337 C C . LYS A 1 307 ? 9.706 -24.962 -35.548 1.00 46.38 307 LYS A C 1
ATOM 2339 O O . LYS A 1 307 ? 9.917 -23.936 -36.200 1.00 46.38 307 LYS A O 1
ATOM 2344 N N . PRO A 1 308 ? 10.656 -25.880 -35.291 1.00 45.12 308 PRO A N 1
ATOM 2345 C CA . PRO A 1 308 ? 12.015 -25.720 -35.784 1.00 45.12 308 PRO A CA 1
ATOM 2346 C C . PRO A 1 308 ? 11.978 -25.509 -37.302 1.00 45.12 308 PRO A C 1
ATOM 2348 O O . PRO A 1 308 ? 11.090 -26.067 -37.967 1.00 45.12 308 PRO A O 1
ATOM 2351 N N . PRO A 1 309 ? 12.877 -24.670 -37.848 1.00 42.69 309 PRO A N 1
ATOM 2352 C CA . PRO A 1 309 ? 12.924 -24.431 -39.279 1.00 42.69 309 PRO A CA 1
ATOM 2353 C C . PRO A 1 309 ? 13.028 -25.779 -39.991 1.00 42.69 309 PRO A C 1
ATOM 2355 O O . PRO A 1 309 ? 13.812 -26.644 -39.601 1.00 42.69 309 PRO A O 1
ATOM 2358 N N . LYS A 1 310 ? 12.176 -25.980 -41.001 1.00 50.78 310 LYS A N 1
ATOM 2359 C CA . LYS A 1 310 ? 12.301 -27.139 -41.881 1.00 50.78 310 LYS A CA 1
ATOM 2360 C C . LYS A 1 310 ? 13.619 -26.972 -42.636 1.00 50.78 310 LYS A C 1
ATOM 2362 O O . LYS A 1 310 ? 13.727 -26.047 -43.439 1.00 50.78 310 LYS A O 1
ATOM 2367 N N . HIS A 1 311 ? 14.597 -27.804 -42.293 1.00 56.28 311 HIS A N 1
ATOM 2368 C CA . HIS A 1 311 ? 15.782 -28.038 -43.110 1.00 56.28 311 HIS A CA 1
ATOM 2369 C C . HIS A 1 311 ? 15.395 -28.790 -44.382 1.00 56.28 311 HIS A C 1
ATOM 2371 O O . HIS A 1 311 ? 14.471 -29.636 -44.300 1.00 56.28 311 HIS A O 1
#

InterPro domains:
  IPR059492 BfoA-like, C-terminal domain [PF28386] (204-283)

Foldseek 3Di:
DDDDDDDDDDDDDDDPPDPPPPPPPPDPPPPPLPQWQPLPQFDQVSLQVGVVSNVQVLQVLLAADDVGDDPVSLVVSLVVNLLQADQFAWEQAPLQGIDTGSNGVSNVSNVVADALAPGRFKGFHDKAFPDKDDDGFKIKTKIKIWMWGVDVVTDIDIWIKIWIFGADSRGRHTRYIYIHTPCVQVVLCVVQPPPPHCDVVNLVVLLCLLQVLCVPQQVVVVHDAAPHSVRSSVLQVVAAQADPSGLFELHSNVLSSLSSVCVVVVVPRVCCNGPVNVVGHHHDDPVVSVCPCPPPVSVPNPDDPPDPPDD

Organism: NCBI:txid47281

pLDDT: mean 75.48, std 19.19, range [30.53, 97.88]

Sequence (311 aa):
MAPRASSACWRLFLLAVVLLAGAAAAKKDTRPINPLCPKSCKSEACLFKCHFDTLQGLLHLSVTPEGGPSLPIFLERVAKLGDFLDDNVTARIDPVGTYHGKVTVGDYVATFVHPLGLGSRTTLKSSTITQFASSGLVAVATSTQEYYFKITPDQITRVDMVMFTRFDPVTHKITLGDWNFLRFPQFLENLAAPNPPVSDASLAQMIQGICGVDEKVCKPTGVPGYDNTTDCAQYLMSIPRISVHGAQGDNVYCRFLHTAYATVDPKYHCPHIGRTGGGQCVEKPYADHFLLFPDGAFMGTPARPGKPPKH